Protein AF-A0A3D2KFL7-F1 (afdb_monomer_lite)

Structure (mmCIF, N/CA/C/O backbone):
data_AF-A0A3D2KFL7-F1
#
_entry.id   AF-A0A3D2KFL7-F1
#
loop_
_atom_site.group_PDB
_atom_site.id
_atom_site.type_symbol
_atom_site.label_atom_id
_atom_site.label_alt_id
_atom_site.label_comp_id
_atom_site.label_asym_id
_atom_site.label_entity_id
_atom_site.label_seq_id
_atom_site.pdbx_PDB_ins_code
_atom_site.Cartn_x
_atom_site.Cartn_y
_atom_site.Cartn_z
_atom_site.occupancy
_atom_site.B_iso_or_equiv
_atom_site.auth_seq_id
_atom_site.auth_comp_id
_atom_site.auth_asym_id
_atom_site.auth_atom_id
_atom_site.pdbx_PDB_model_num
ATOM 1 N N . MET A 1 1 ? 26.670 6.127 -6.895 1.00 43.22 1 MET A N 1
ATOM 2 C CA . MET A 1 1 ? 25.218 5.926 -7.089 1.00 43.22 1 MET A CA 1
ATOM 3 C C . MET A 1 1 ? 25.011 4.594 -7.786 1.00 43.22 1 MET A C 1
ATOM 5 O O . MET A 1 1 ? 25.746 4.320 -8.732 1.00 43.22 1 MET A O 1
ATOM 9 N N . LYS A 1 2 ? 24.093 3.746 -7.305 1.00 54.88 2 LYS A N 1
ATOM 10 C CA . LYS A 1 2 ? 23.667 2.561 -8.068 1.00 54.88 2 LYS A CA 1
ATOM 11 C C . LYS A 1 2 ? 22.994 3.066 -9.352 1.00 54.88 2 LYS A C 1
ATOM 13 O O . LYS A 1 2 ? 22.236 4.024 -9.288 1.00 54.88 2 LYS A O 1
ATOM 18 N N . LYS A 1 3 ? 23.320 2.490 -10.511 1.00 73.00 3 LYS A N 1
ATOM 19 C CA . LYS A 1 3 ? 22.627 2.828 -11.765 1.00 73.00 3 LYS A CA 1
ATOM 20 C C . LYS A 1 3 ? 21.220 2.225 -11.714 1.00 73.00 3 LYS A C 1
ATOM 22 O O . LYS A 1 3 ? 21.109 1.015 -11.528 1.00 73.00 3 LYS A O 1
ATOM 27 N N . THR A 1 4 ? 20.189 3.046 -11.879 1.00 86.00 4 THR A N 1
ATOM 28 C CA . THR A 1 4 ? 18.800 2.620 -12.135 1.00 86.00 4 THR A CA 1
ATOM 29 C C . THR A 1 4 ? 18.563 2.474 -13.637 1.00 86.00 4 THR A C 1
ATOM 31 O O . THR A 1 4 ? 19.303 3.056 -14.437 1.00 86.00 4 THR A O 1
ATOM 34 N N . CYS A 1 5 ? 17.511 1.765 -14.033 1.00 88.69 5 CYS A N 1
ATOM 35 C CA . CYS A 1 5 ? 17.063 1.640 -15.415 1.00 88.69 5 CYS A CA 1
ATOM 36 C C . CYS A 1 5 ? 16.846 3.017 -16.054 1.00 88.69 5 CYS A C 1
ATOM 38 O O . CYS A 1 5 ? 17.311 3.249 -17.168 1.00 88.69 5 CYS A O 1
ATOM 40 N N . LEU A 1 6 ? 16.219 3.955 -15.332 1.00 88.50 6 LEU A N 1
ATOM 41 C CA . LEU A 1 6 ? 16.010 5.325 -15.813 1.00 88.50 6 LEU A CA 1
ATOM 42 C C . LEU A 1 6 ? 17.345 6.032 -16.084 1.00 88.50 6 LEU A C 1
ATOM 44 O O . LEU A 1 6 ? 17.548 6.547 -17.177 1.00 88.50 6 LEU A O 1
ATOM 48 N N . THR A 1 7 ? 18.297 5.985 -15.144 1.00 88.38 7 THR A N 1
ATOM 49 C CA . THR A 1 7 ? 19.628 6.604 -15.345 1.00 88.38 7 THR A CA 1
ATOM 50 C C . THR A 1 7 ? 20.469 5.903 -16.415 1.00 88.38 7 THR A C 1
ATOM 52 O O . THR A 1 7 ? 21.336 6.512 -17.038 1.00 88.38 7 THR A O 1
ATOM 55 N N . PHE A 1 8 ? 20.247 4.605 -16.628 1.00 89.06 8 PHE A N 1
ATOM 56 C CA . PHE A 1 8 ? 20.902 3.839 -17.681 1.00 89.06 8 PHE A CA 1
ATOM 57 C C . PHE A 1 8 ? 20.347 4.208 -19.066 1.00 89.06 8 PHE A C 1
ATOM 59 O O . PHE A 1 8 ? 21.109 4.363 -20.027 1.00 89.06 8 PHE A O 1
ATOM 66 N N . ALA A 1 9 ? 19.029 4.388 -19.159 1.00 88.88 9 ALA A N 1
ATOM 67 C CA . ALA A 1 9 ? 18.324 4.756 -20.379 1.00 88.88 9 ALA A CA 1
ATOM 68 C C . ALA A 1 9 ? 18.497 6.241 -20.748 1.00 88.88 9 ALA A C 1
ATOM 70 O O . ALA A 1 9 ? 18.596 6.554 -21.929 1.00 88.88 9 ALA A O 1
ATOM 71 N N . SER A 1 10 ? 18.644 7.140 -19.773 1.00 84.88 10 SER A N 1
ATOM 72 C CA . SER A 1 10 ? 18.789 8.586 -20.005 1.00 84.88 10 SER A CA 1
ATOM 73 C C . SER A 1 10 ? 20.142 9.019 -20.589 1.00 84.88 10 SER A C 1
ATOM 75 O O . SER A 1 10 ? 20.351 10.199 -20.845 1.00 84.88 10 SER A O 1
ATOM 77 N N . ASN A 1 11 ? 21.106 8.109 -20.766 1.00 76.19 11 ASN A N 1
ATOM 78 C CA . ASN A 1 11 ? 22.352 8.442 -21.459 1.00 76.19 11 ASN A CA 1
ATOM 79 C C . ASN A 1 11 ? 22.040 8.763 -22.936 1.00 76.19 11 ASN A C 1
ATOM 81 O O . ASN A 1 11 ? 21.371 7.987 -23.606 1.00 76.19 11 ASN A O 1
ATOM 85 N N . GLU A 1 12 ? 22.498 9.895 -23.462 1.00 66.69 12 GLU A N 1
ATOM 86 C CA . GLU A 1 12 ? 22.099 10.366 -24.802 1.00 66.69 12 GLU A CA 1
ATOM 87 C C . GLU A 1 12 ? 22.825 9.654 -25.957 1.00 66.69 12 GLU A C 1
ATOM 89 O O . GLU A 1 12 ? 22.516 9.872 -27.127 1.00 66.69 12 GLU A O 1
ATOM 94 N N . LYS A 1 13 ? 23.811 8.800 -25.662 1.00 78.12 13 LYS A N 1
ATOM 95 C CA . LYS A 1 13 ? 24.592 8.107 -26.695 1.00 78.12 13 LYS A CA 1
ATOM 96 C C . LYS A 1 13 ? 24.022 6.725 -27.011 1.00 78.12 13 LYS A C 1
ATOM 98 O O . LYS A 1 13 ? 23.739 5.943 -26.105 1.00 78.12 13 LYS A O 1
ATOM 103 N N . GLY A 1 14 ? 23.938 6.415 -28.303 1.00 85.56 14 GLY A N 1
ATOM 104 C CA . GLY A 1 14 ? 23.615 5.081 -28.810 1.00 85.56 14 GLY A CA 1
ATOM 105 C C . GLY A 1 14 ? 22.136 4.718 -28.784 1.00 85.56 14 GLY A C 1
ATOM 106 O O . GLY A 1 14 ? 21.317 5.363 -28.128 1.00 85.56 14 GLY A O 1
ATOM 107 N N . LYS A 1 15 ? 21.806 3.656 -29.516 1.00 93.19 15 LYS A N 1
ATOM 108 C CA . LYS A 1 15 ? 20.450 3.118 -29.654 1.00 93.19 15 LYS A CA 1
ATOM 109 C C . LYS A 1 15 ? 20.027 2.377 -28.388 1.00 93.19 15 LYS A C 1
ATOM 111 O O . LYS A 1 15 ? 20.849 1.753 -27.715 1.00 93.19 15 LYS A O 1
ATOM 116 N N . ILE A 1 16 ? 18.732 2.421 -28.085 1.00 94.94 16 ILE A N 1
ATOM 117 C CA . ILE A 1 16 ? 18.138 1.747 -26.925 1.00 94.94 16 ILE A CA 1
ATOM 118 C C . ILE A 1 16 ? 17.241 0.620 -27.413 1.00 94.94 16 ILE A C 1
ATOM 120 O O . ILE A 1 16 ? 16.299 0.853 -28.168 1.00 94.94 16 ILE A O 1
ATOM 124 N N . TYR A 1 17 ? 17.501 -0.589 -26.935 1.00 95.44 17 TYR A N 1
ATOM 125 C CA . TYR A 1 17 ? 16.703 -1.766 -27.235 1.00 95.44 17 TYR A CA 1
ATOM 126 C C . TYR A 1 17 ? 16.117 -2.376 -25.964 1.00 95.44 17 TYR A C 1
ATOM 128 O O . TYR A 1 17 ? 16.741 -2.346 -24.902 1.00 95.44 17 TYR A O 1
ATOM 136 N N . ILE A 1 18 ? 14.936 -2.978 -26.083 1.00 95.69 18 ILE A N 1
ATOM 137 C CA . ILE A 1 18 ? 14.307 -3.753 -25.008 1.00 95.69 18 ILE A CA 1
ATOM 138 C C . ILE A 1 18 ? 14.325 -5.228 -25.388 1.00 95.69 18 ILE A C 1
ATOM 140 O O . ILE A 1 18 ? 13.857 -5.599 -26.461 1.00 95.69 18 ILE A O 1
ATOM 144 N N . TYR A 1 19 ? 14.836 -6.084 -24.508 1.00 93.38 19 TYR A N 1
ATOM 145 C CA . TYR A 1 19 ? 14.820 -7.526 -24.724 1.00 93.38 19 TYR A CA 1
ATOM 146 C C . TYR A 1 19 ? 13.501 -8.144 -24.236 1.00 93.38 19 TYR A C 1
ATOM 148 O O . TYR A 1 19 ? 13.184 -8.095 -23.045 1.00 93.38 19 TYR A O 1
ATOM 156 N N . GLY A 1 20 ? 12.774 -8.774 -25.158 1.00 91.12 20 GLY A N 1
ATOM 157 C CA . GLY A 1 20 ? 11.493 -9.444 -24.958 1.00 91.12 20 GLY A CA 1
ATOM 158 C C . GLY A 1 20 ? 10.291 -8.592 -25.374 1.00 91.12 20 GLY A C 1
ATOM 159 O O . GLY A 1 20 ? 10.223 -7.404 -25.079 1.00 91.12 20 GLY A O 1
ATOM 160 N N . THR A 1 21 ? 9.306 -9.216 -26.024 1.00 91.38 21 THR A N 1
ATOM 161 C CA . THR A 1 21 ? 8.045 -8.588 -26.484 1.00 91.38 21 THR A CA 1
ATOM 162 C C . THR A 1 21 ? 6.845 -8.876 -25.569 1.00 91.38 21 THR A C 1
ATOM 164 O O . THR A 1 21 ? 5.745 -8.355 -25.783 1.00 91.38 21 THR A O 1
ATOM 167 N N . GLY A 1 22 ? 7.048 -9.707 -24.541 1.00 88.94 22 GLY A N 1
ATOM 168 C CA . GLY A 1 22 ? 6.026 -10.093 -23.567 1.00 88.94 22 GLY A CA 1
ATOM 169 C C . GLY A 1 22 ? 5.695 -9.002 -22.540 1.00 88.94 22 GLY A C 1
ATOM 170 O O . GLY A 1 22 ? 6.080 -7.839 -22.685 1.00 88.94 22 GLY A O 1
ATOM 171 N N . LYS A 1 23 ? 5.004 -9.408 -21.464 1.00 88.94 23 LYS A N 1
ATOM 172 C CA . LYS A 1 23 ? 4.499 -8.532 -20.386 1.00 88.94 23 LYS A CA 1
ATOM 173 C C . LYS A 1 23 ? 5.541 -7.509 -19.914 1.00 88.94 23 LYS A C 1
ATOM 175 O O . LYS A 1 23 ? 5.285 -6.310 -19.950 1.00 88.94 23 LYS A O 1
ATOM 180 N N . PHE A 1 24 ? 6.733 -7.966 -19.534 1.00 90.19 24 PHE A N 1
ATOM 181 C CA . PHE A 1 24 ? 7.771 -7.080 -19.006 1.00 90.19 24 PHE A CA 1
ATOM 182 C C . PHE A 1 24 ? 8.409 -6.162 -20.050 1.00 90.19 24 PHE A C 1
ATOM 184 O O . PHE A 1 24 ? 8.750 -5.032 -19.721 1.00 90.19 24 PHE A O 1
ATOM 191 N N . GLY A 1 25 ? 8.554 -6.599 -21.304 1.00 92.38 25 GLY A N 1
ATOM 192 C CA . GLY A 1 25 ? 9.104 -5.744 -22.359 1.00 92.38 25 GLY A CA 1
ATOM 193 C C . GLY A 1 25 ? 8.203 -4.542 -22.633 1.00 92.38 25 GLY A C 1
ATOM 194 O O . GLY A 1 25 ? 8.658 -3.397 -22.657 1.00 92.38 25 GLY A O 1
ATOM 195 N N . ARG A 1 26 ? 6.894 -4.792 -22.748 1.00 93.12 26 ARG A N 1
ATOM 196 C CA . ARG A 1 26 ? 5.881 -3.735 -22.887 1.00 93.12 26 ARG A CA 1
ATOM 197 C C . ARG A 1 26 ? 5.830 -2.832 -21.658 1.00 93.12 26 ARG A C 1
ATOM 199 O O . ARG A 1 26 ? 5.717 -1.617 -21.805 1.00 93.12 26 ARG A O 1
ATOM 206 N N . ALA A 1 27 ? 5.981 -3.409 -20.469 1.00 93.38 27 ALA A N 1
ATOM 207 C CA . ALA A 1 27 ? 6.016 -2.656 -19.226 1.00 93.38 27 ALA A CA 1
ATOM 208 C C . ALA A 1 27 ? 7.240 -1.735 -19.115 1.00 93.38 27 ALA A C 1
ATOM 210 O O . ALA A 1 27 ? 7.090 -0.564 -18.779 1.00 93.38 27 ALA A O 1
ATOM 211 N N . ILE A 1 28 ? 8.435 -2.211 -19.486 1.00 94.75 28 ILE A N 1
ATOM 212 C CA . ILE A 1 28 ? 9.643 -1.375 -19.568 1.00 94.75 28 ILE A CA 1
ATOM 213 C C . ILE A 1 28 ? 9.413 -0.214 -20.527 1.00 94.75 28 ILE A C 1
ATOM 215 O O . ILE A 1 28 ? 9.721 0.924 -20.193 1.00 94.75 28 ILE A O 1
ATOM 219 N N . LYS A 1 29 ? 8.845 -0.483 -21.707 1.00 95.00 29 LYS A N 1
ATOM 220 C CA . LYS A 1 29 ? 8.540 0.561 -22.687 1.00 95.00 29 LYS A CA 1
ATOM 221 C C . LYS A 1 29 ? 7.631 1.640 -22.086 1.00 95.00 29 LYS A C 1
ATOM 223 O O . LYS A 1 29 ? 7.939 2.823 -22.194 1.00 95.00 29 LYS A O 1
ATOM 228 N N . ALA A 1 30 ? 6.536 1.232 -21.441 1.00 92.81 30 ALA A N 1
ATOM 229 C CA . ALA A 1 30 ? 5.605 2.145 -20.780 1.00 92.81 30 ALA A CA 1
ATOM 230 C C . ALA A 1 30 ? 6.299 2.989 -19.700 1.00 92.81 30 ALA A C 1
ATOM 232 O O . ALA A 1 30 ? 6.139 4.209 -19.704 1.00 92.81 30 ALA A O 1
ATOM 233 N N . TYR A 1 31 ? 7.102 2.342 -18.851 1.00 91.94 31 TYR A N 1
ATOM 234 C CA . TYR A 1 31 ? 7.867 2.951 -17.761 1.00 91.94 31 TYR A CA 1
ATOM 235 C C . TYR A 1 31 ? 8.895 3.977 -18.250 1.00 91.94 31 TYR A C 1
ATOM 237 O O . TYR A 1 31 ? 8.967 5.083 -17.723 1.00 91.94 31 TYR A O 1
ATOM 245 N N . LEU A 1 32 ? 9.666 3.643 -19.288 1.00 92.62 32 LEU A N 1
ATOM 246 C CA . LEU A 1 32 ? 10.663 4.548 -19.859 1.00 92.62 32 LEU A CA 1
ATOM 247 C C . LEU A 1 32 ? 10.015 5.784 -20.486 1.00 92.62 32 LEU A C 1
ATOM 249 O O . LEU A 1 32 ? 10.449 6.892 -20.201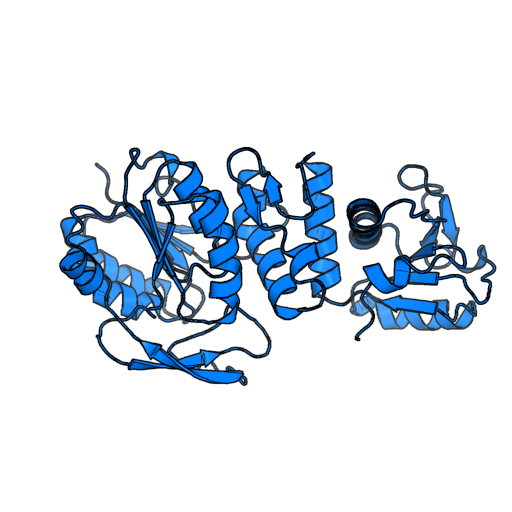 1.00 92.62 32 LEU A O 1
ATOM 253 N N . TYR A 1 33 ? 8.964 5.605 -21.291 1.00 92.62 33 TYR A N 1
ATOM 254 C CA . TYR A 1 33 ? 8.241 6.732 -21.889 1.00 92.62 33 TYR A CA 1
ATOM 255 C C . TYR A 1 33 ? 7.458 7.571 -20.879 1.00 92.62 33 TYR A C 1
ATOM 257 O O . TYR A 1 33 ? 7.021 8.658 -21.224 1.00 92.62 33 TYR A O 1
ATOM 265 N N . GLU A 1 34 ? 7.186 7.048 -19.683 1.00 90.88 34 GLU A N 1
ATOM 266 C CA . GLU A 1 34 ? 6.521 7.823 -18.632 1.00 90.88 34 GLU A CA 1
ATOM 267 C C . GLU A 1 34 ? 7.475 8.799 -17.951 1.00 90.88 34 GLU A C 1
ATOM 269 O O . GLU A 1 34 ? 7.093 9.915 -17.633 1.00 90.88 34 GLU A O 1
ATOM 274 N N . TYR A 1 35 ? 8.722 8.383 -17.735 1.00 88.94 35 TYR A N 1
ATOM 275 C CA . TYR A 1 35 ? 9.636 9.104 -16.850 1.00 88.94 35 TYR A CA 1
ATOM 276 C C . TYR A 1 35 ? 10.862 9.698 -17.534 1.00 88.94 35 TYR A C 1
ATOM 278 O O . TYR A 1 35 ? 11.690 10.311 -16.860 1.00 88.94 35 TYR A O 1
ATOM 286 N N . LEU A 1 36 ? 11.020 9.501 -18.842 1.00 89.19 36 LEU A N 1
ATOM 287 C CA . LEU A 1 36 ? 12.102 10.095 -19.618 1.00 89.19 36 LEU A CA 1
ATOM 288 C C . LEU A 1 36 ? 11.526 10.883 -20.788 1.00 89.19 36 LEU A C 1
ATOM 290 O O . LEU A 1 36 ? 10.887 10.321 -21.678 1.00 89.19 36 LEU A O 1
ATOM 294 N N . GLU A 1 37 ? 11.810 12.181 -20.790 1.00 84.38 37 GLU A N 1
ATOM 295 C CA . GLU A 1 37 ? 11.560 13.051 -21.934 1.00 84.38 37 GLU A CA 1
ATOM 296 C C . GLU A 1 37 ? 12.489 12.667 -23.098 1.00 84.38 37 GLU A C 1
ATOM 298 O O . GLU A 1 37 ? 13.625 12.234 -22.891 1.00 84.38 37 GLU A O 1
ATOM 303 N N . ASP A 1 38 ? 11.984 12.790 -24.328 1.00 84.00 38 ASP A N 1
ATOM 304 C CA . ASP A 1 38 ? 12.731 12.615 -25.584 1.00 84.00 38 ASP A CA 1
ATOM 305 C C . ASP A 1 38 ? 13.467 11.271 -25.777 1.00 84.00 38 ASP A C 1
ATOM 307 O O . ASP A 1 38 ? 14.334 11.133 -26.646 1.00 84.00 38 ASP A O 1
ATOM 311 N N . ILE A 1 39 ? 13.104 10.230 -25.021 1.00 90.56 39 ILE A N 1
ATOM 312 C CA . ILE A 1 39 ? 13.660 8.892 -25.231 1.00 90.56 39 ILE A CA 1
ATOM 313 C C . ILE A 1 39 ? 13.118 8.258 -26.520 1.00 90.56 39 ILE A C 1
ATOM 315 O O . ILE A 1 39 ? 11.918 8.268 -26.785 1.00 90.56 39 ILE A O 1
ATOM 319 N N . LEU A 1 40 ? 13.993 7.622 -27.307 1.00 92.38 40 LEU A N 1
ATOM 320 C CA . LEU A 1 40 ? 13.604 6.820 -28.469 1.00 92.38 40 LEU A CA 1
ATOM 321 C C . LEU A 1 40 ? 14.044 5.364 -28.301 1.00 92.38 40 LEU A C 1
ATOM 323 O O . LEU A 1 40 ? 15.224 5.026 -28.429 1.00 92.38 40 LEU A O 1
ATOM 327 N N . ILE A 1 41 ? 13.074 4.478 -28.072 1.00 95.75 41 ILE A N 1
ATOM 328 C CA . ILE A 1 41 ? 13.305 3.033 -28.096 1.00 95.75 41 ILE A CA 1
ATOM 329 C C . ILE A 1 41 ? 13.430 2.603 -29.559 1.00 95.75 41 ILE A C 1
ATOM 331 O O . ILE A 1 41 ? 12.491 2.700 -30.344 1.00 95.75 41 ILE A O 1
ATOM 335 N N . THR A 1 42 ? 14.620 2.139 -29.926 1.00 96.31 42 THR A N 1
ATOM 336 C CA . THR A 1 42 ? 14.983 1.768 -31.298 1.00 96.31 42 THR A CA 1
ATOM 337 C C . THR A 1 42 ? 14.329 0.466 -31.744 1.00 96.31 42 THR A C 1
ATOM 339 O O . THR A 1 42 ? 14.017 0.308 -32.922 1.00 96.31 42 THR A O 1
ATOM 342 N N . GLY A 1 43 ? 14.139 -0.480 -30.826 1.00 97.00 43 GLY A N 1
ATOM 343 C CA . GLY A 1 43 ? 13.548 -1.767 -31.158 1.00 97.00 43 GLY A CA 1
ATOM 344 C C . GLY A 1 43 ? 13.352 -2.678 -29.959 1.00 97.00 43 GLY A C 1
ATOM 345 O O . GLY A 1 43 ? 14.034 -2.556 -28.938 1.00 97.00 43 GLY A O 1
ATOM 346 N N . PHE A 1 44 ? 12.452 -3.636 -30.123 1.00 96.94 44 PHE A N 1
ATOM 347 C CA . PHE A 1 44 ? 12.429 -4.835 -29.304 1.00 96.94 44 PHE A CA 1
ATOM 348 C C . PHE A 1 44 ? 13.362 -5.885 -29.896 1.00 96.94 44 PHE A C 1
ATOM 350 O O . PHE A 1 44 ? 13.530 -5.972 -31.111 1.00 96.94 44 PHE A O 1
ATOM 357 N N . ILE A 1 45 ? 13.955 -6.697 -29.032 1.00 94.38 45 ILE A N 1
ATOM 358 C CA . ILE A 1 45 ? 14.837 -7.794 -29.412 1.00 94.38 45 ILE A CA 1
ATOM 359 C C . ILE A 1 45 ? 14.318 -9.081 -28.796 1.00 94.38 45 ILE A C 1
ATOM 361 O O . ILE A 1 45 ? 13.975 -9.111 -27.617 1.00 94.38 45 ILE A O 1
ATOM 365 N N . VAL A 1 46 ? 14.297 -10.154 -29.574 1.00 91.69 46 VAL A N 1
ATOM 366 C CA . VAL A 1 46 ? 13.995 -11.510 -29.104 1.00 91.69 46 VAL A CA 1
ATOM 367 C C . VAL A 1 46 ? 15.130 -12.460 -29.475 1.00 91.69 46 VAL A C 1
ATOM 369 O O . VAL A 1 46 ? 15.981 -12.133 -30.304 1.00 91.69 46 VAL A O 1
ATOM 372 N N . SER A 1 47 ? 15.183 -13.634 -28.843 1.00 89.12 47 SER A N 1
ATOM 373 C CA . SER A 1 47 ? 16.138 -14.673 -29.246 1.00 89.12 47 SER A CA 1
ATOM 374 C C . SER A 1 47 ? 15.874 -15.107 -30.691 1.00 89.12 47 SER A C 1
ATOM 376 O O . SER A 1 47 ? 14.729 -15.087 -31.148 1.00 89.12 47 SER A O 1
ATOM 378 N N . ASP A 1 48 ? 16.927 -15.509 -31.402 1.00 88.00 48 ASP A N 1
ATOM 379 C CA . ASP A 1 48 ? 16.814 -15.929 -32.799 1.00 88.00 48 ASP A CA 1
ATOM 380 C C . ASP A 1 48 ? 15.794 -17.067 -32.961 1.00 88.00 48 ASP A C 1
ATOM 382 O O . ASP A 1 48 ? 15.829 -18.061 -32.234 1.00 88.00 48 ASP A O 1
ATOM 386 N N . GLY A 1 49 ? 14.871 -16.909 -33.914 1.00 87.19 49 GLY A N 1
ATOM 387 C CA . GLY A 1 49 ? 13.805 -17.880 -34.179 1.00 87.19 49 GLY A CA 1
ATOM 388 C C . GLY A 1 49 ? 12.565 -17.734 -33.290 1.00 87.19 49 GLY A C 1
ATOM 389 O O . GLY A 1 49 ? 11.599 -18.462 -33.499 1.00 87.19 49 GLY A O 1
ATOM 390 N N . LEU A 1 50 ? 12.561 -16.787 -32.342 1.00 88.44 50 LEU A N 1
ATOM 391 C CA . LEU A 1 50 ? 11.397 -16.463 -31.505 1.00 88.44 50 LEU A CA 1
ATOM 392 C C . LEU A 1 50 ? 10.639 -15.210 -31.968 1.00 88.44 50 LEU A C 1
ATOM 394 O O . LEU A 1 50 ? 9.673 -14.811 -31.321 1.00 88.44 50 LEU A O 1
ATOM 398 N N . LYS A 1 51 ? 11.064 -14.570 -33.063 1.00 92.94 51 LYS A N 1
ATOM 399 C CA . LYS A 1 51 ? 10.345 -13.437 -33.653 1.00 92.94 51 LYS A CA 1
ATOM 400 C C . LYS A 1 51 ? 9.062 -13.919 -34.331 1.00 92.94 51 LYS A C 1
ATOM 402 O O . LYS A 1 51 ? 9.110 -14.563 -35.375 1.00 92.94 51 LYS A O 1
ATOM 407 N N . ASP A 1 52 ? 7.929 -13.568 -33.736 1.00 93.19 52 ASP A N 1
ATOM 408 C CA . ASP A 1 52 ? 6.576 -13.899 -34.193 1.00 93.19 52 ASP A CA 1
ATOM 409 C C . ASP A 1 52 ? 5.826 -12.699 -34.796 1.00 93.19 52 ASP A C 1
ATOM 411 O O . ASP A 1 52 ? 4.891 -12.877 -35.576 1.00 93.19 52 ASP A O 1
ATOM 415 N N . VAL A 1 53 ? 6.253 -11.478 -34.471 1.00 93.81 53 VAL A N 1
ATOM 416 C CA . VAL A 1 53 ? 5.695 -10.223 -34.988 1.00 93.81 53 VAL A CA 1
ATOM 417 C C . VAL A 1 53 ? 6.800 -9.270 -35.439 1.00 93.81 53 VAL A C 1
ATOM 419 O O . VAL A 1 53 ? 7.904 -9.280 -34.899 1.00 93.81 53 VAL A O 1
ATOM 422 N N . ASP A 1 54 ? 6.503 -8.411 -36.417 1.00 96.31 54 ASP A N 1
ATOM 423 C CA . ASP A 1 54 ? 7.471 -7.433 -36.938 1.00 96.31 54 ASP A CA 1
ATOM 424 C C . ASP A 1 54 ? 7.527 -6.130 -36.141 1.00 96.31 54 ASP A C 1
ATOM 426 O O . ASP A 1 54 ? 8.561 -5.463 -36.125 1.00 96.31 54 ASP A O 1
ATOM 430 N N . THR A 1 55 ? 6.429 -5.749 -35.484 1.00 96.75 55 THR A N 1
ATOM 431 C CA . THR A 1 55 ? 6.357 -4.519 -34.686 1.00 96.75 55 THR A CA 1
ATOM 432 C C . THR A 1 55 ? 5.499 -4.704 -33.437 1.00 96.75 55 THR A C 1
ATOM 434 O O . THR A 1 55 ? 4.575 -5.516 -33.409 1.00 96.75 55 THR A O 1
ATOM 437 N N . ILE A 1 56 ? 5.790 -3.913 -32.405 1.00 93.19 56 ILE A N 1
ATOM 438 C CA . ILE A 1 56 ? 4.989 -3.758 -31.190 1.00 93.19 56 ILE A CA 1
ATOM 439 C C . ILE A 1 56 ? 4.697 -2.271 -31.035 1.00 93.19 56 ILE A C 1
ATOM 441 O O . ILE A 1 56 ? 5.604 -1.491 -30.752 1.00 93.19 56 ILE A O 1
ATOM 445 N N . GLU A 1 57 ? 3.437 -1.876 -31.230 1.00 90.94 57 GLU A N 1
ATOM 446 C CA . GLU A 1 57 ? 2.999 -0.475 -31.098 1.00 90.94 57 GLU A CA 1
ATOM 447 C C . GLU A 1 57 ? 3.876 0.493 -31.920 1.00 90.94 57 GLU A C 1
ATOM 449 O O . GLU A 1 57 ? 4.306 1.538 -31.442 1.00 90.94 57 GLU A O 1
ATOM 454 N N . GLY A 1 58 ? 4.191 0.098 -33.159 1.00 93.38 58 GLY A N 1
ATOM 455 C CA . GLY A 1 58 ? 5.009 0.878 -34.094 1.00 93.38 58 GLY A CA 1
ATOM 456 C C . GLY A 1 58 ? 6.526 0.750 -33.911 1.00 93.38 58 GLY A C 1
ATOM 457 O O . GLY A 1 58 ? 7.271 1.200 -34.778 1.00 93.38 58 GLY A O 1
ATOM 458 N N . ILE A 1 59 ? 7.001 0.104 -32.842 1.00 97.00 59 ILE A N 1
ATOM 459 C CA . ILE A 1 59 ? 8.431 -0.143 -32.606 1.00 97.00 59 ILE A CA 1
ATOM 460 C C . ILE A 1 59 ? 8.828 -1.475 -33.259 1.00 97.00 59 ILE A C 1
ATOM 462 O O . ILE A 1 59 ? 8.159 -2.482 -33.011 1.00 97.00 59 ILE A O 1
ATOM 466 N N . PRO A 1 60 ? 9.898 -1.527 -34.070 1.00 98.00 60 PRO A N 1
ATOM 467 C CA . PRO A 1 60 ? 10.310 -2.749 -34.755 1.00 98.00 60 PRO A CA 1
ATOM 468 C C . PRO A 1 60 ? 10.798 -3.827 -33.782 1.00 98.00 60 PRO A C 1
ATOM 470 O O . PRO A 1 60 ? 11.395 -3.528 -32.746 1.00 98.00 60 PRO A O 1
ATOM 473 N N . VAL A 1 61 ? 10.561 -5.086 -34.141 1.00 97.75 61 VAL A N 1
ATOM 474 C CA . VAL A 1 61 ? 11.067 -6.269 -33.439 1.00 97.75 61 VAL A CA 1
ATOM 475 C C . VAL A 1 61 ? 12.147 -6.928 -34.287 1.00 97.75 61 VAL A C 1
ATOM 477 O O . VAL A 1 61 ? 11.943 -7.189 -35.476 1.00 97.75 61 VAL A O 1
ATOM 480 N N . TYR A 1 62 ? 13.275 -7.232 -33.657 1.00 95.88 62 TYR A N 1
ATOM 481 C CA . TYR A 1 62 ? 14.420 -7.877 -34.284 1.00 95.88 62 TYR A CA 1
ATOM 482 C C . TYR A 1 62 ? 14.725 -9.219 -33.621 1.00 95.88 62 TYR A C 1
ATOM 484 O O . TYR A 1 62 ? 14.647 -9.355 -32.396 1.00 95.88 62 TYR A O 1
ATOM 492 N N . ASN A 1 63 ? 15.142 -10.197 -34.420 1.00 93.19 63 ASN A N 1
ATOM 493 C CA . ASN A 1 63 ? 15.959 -11.285 -33.896 1.00 93.19 63 ASN A CA 1
ATOM 494 C C . ASN A 1 63 ? 17.296 -10.701 -33.404 1.00 93.19 63 ASN A C 1
ATOM 496 O O . ASN A 1 63 ? 17.811 -9.738 -33.976 1.00 93.19 63 ASN A O 1
ATOM 500 N N . LEU A 1 64 ? 17.880 -11.269 -32.349 1.00 91.38 64 LEU A N 1
ATOM 501 C CA . LEU A 1 64 ? 19.131 -10.764 -31.773 1.00 91.38 64 LEU A CA 1
ATOM 502 C C . LEU A 1 64 ? 20.269 -10.682 -32.807 1.00 91.38 64 LEU A C 1
ATOM 504 O O . LEU A 1 64 ? 21.046 -9.730 -32.778 1.00 91.38 64 LEU A O 1
ATOM 508 N N . SER A 1 65 ? 20.339 -11.637 -33.734 1.00 90.19 65 SER A N 1
ATOM 509 C CA . SER A 1 65 ? 21.325 -11.677 -34.824 1.00 90.19 65 SER A CA 1
ATOM 510 C C . SER A 1 65 ? 21.116 -10.630 -35.925 1.00 90.19 65 SER A C 1
ATOM 512 O O . SER A 1 65 ? 22.051 -10.343 -36.673 1.00 90.19 65 SER A O 1
ATOM 514 N N . GLU A 1 66 ? 19.927 -10.028 -36.029 1.00 92.62 66 GLU A N 1
ATOM 515 C CA . GLU A 1 66 ? 19.627 -8.982 -37.020 1.00 92.62 66 GLU A CA 1
ATOM 516 C C . GLU A 1 66 ? 20.214 -7.620 -36.619 1.00 92.62 66 GLU A C 1
ATOM 518 O O . GLU A 1 66 ? 20.346 -6.724 -37.456 1.00 92.62 66 GLU A O 1
ATOM 523 N N . VAL A 1 67 ? 20.584 -7.450 -35.346 1.00 92.62 67 VAL A N 1
ATOM 524 C CA . VAL A 1 67 ? 21.081 -6.184 -34.806 1.00 92.62 67 VAL A CA 1
ATOM 525 C C . VAL A 1 67 ? 22.604 -6.204 -34.709 1.00 92.62 67 VAL A C 1
ATOM 527 O O . VAL A 1 67 ? 23.200 -7.017 -34.007 1.00 92.62 67 VAL A O 1
ATOM 530 N N . THR A 1 68 ? 23.254 -5.249 -35.375 1.00 91.12 68 THR A N 1
ATOM 531 C CA . THR A 1 68 ? 24.677 -4.958 -35.154 1.00 91.12 68 THR A CA 1
ATOM 532 C C . THR A 1 68 ? 24.808 -3.851 -34.113 1.00 91.12 68 THR A C 1
ATOM 534 O O . THR A 1 68 ? 24.413 -2.717 -34.378 1.00 91.12 68 THR A O 1
ATOM 537 N N . PHE A 1 69 ? 25.360 -4.181 -32.944 1.00 90.19 69 PHE A N 1
ATOM 538 C CA . PHE A 1 69 ? 25.505 -3.244 -31.828 1.00 90.19 69 PHE A CA 1
ATOM 539 C C . PHE A 1 69 ? 26.773 -2.396 -31.937 1.00 90.19 69 PHE A C 1
ATOM 541 O O . PHE A 1 69 ? 27.868 -2.923 -32.156 1.00 90.19 69 PHE A O 1
ATOM 548 N N . LEU A 1 70 ? 26.620 -1.090 -31.724 1.00 89.50 70 LEU A N 1
ATOM 549 C CA . LEU A 1 70 ? 27.724 -0.164 -31.473 1.00 89.50 70 LEU A CA 1
ATOM 550 C C . LEU A 1 70 ? 28.119 -0.163 -29.988 1.00 89.50 70 LEU A C 1
ATOM 552 O O . LEU A 1 70 ? 27.409 -0.702 -29.138 1.00 89.50 70 LEU A O 1
ATOM 556 N N . GLU A 1 71 ? 29.271 0.427 -29.663 1.00 86.06 71 GLU A N 1
ATOM 557 C CA . GLU A 1 71 ? 29.801 0.428 -28.291 1.00 86.06 71 GLU A CA 1
ATOM 558 C C . GLU A 1 71 ? 28.898 1.191 -27.315 1.00 86.06 71 GLU A C 1
ATOM 560 O O . GLU A 1 71 ? 28.829 0.842 -26.140 1.00 86.06 71 GLU A O 1
ATOM 565 N N . GLU A 1 72 ? 28.192 2.203 -27.802 1.00 88.56 72 GLU A N 1
ATOM 566 C CA . GLU A 1 72 ? 27.241 3.029 -27.067 1.00 88.56 72 GLU A CA 1
ATOM 567 C C . GLU A 1 72 ? 25.814 2.460 -27.023 1.00 88.56 72 GLU A C 1
ATOM 569 O O . GLU A 1 72 ? 24.990 2.948 -26.245 1.00 88.56 72 GLU A O 1
ATOM 574 N N . ASP A 1 73 ? 25.506 1.433 -27.823 1.00 92.12 73 ASP A N 1
ATOM 575 C CA . ASP A 1 73 ? 24.172 0.834 -27.852 1.00 92.12 73 ASP A CA 1
ATOM 576 C C . ASP A 1 73 ? 23.877 0.101 -26.543 1.00 92.12 73 ASP A C 1
ATOM 578 O O . ASP A 1 73 ? 24.769 -0.442 -25.878 1.00 92.12 73 ASP A O 1
ATOM 582 N N . ARG A 1 74 ? 22.600 0.097 -26.165 1.00 92.38 74 ARG A N 1
ATOM 583 C CA . ARG A 1 74 ? 22.124 -0.357 -24.860 1.00 92.38 74 ARG A CA 1
ATOM 584 C C . ARG A 1 74 ? 20.970 -1.330 -25.000 1.00 92.38 74 ARG A C 1
ATOM 586 O O . ARG A 1 74 ? 20.051 -1.100 -25.782 1.00 92.38 74 ARG A O 1
ATOM 593 N N . ILE A 1 75 ? 20.991 -2.377 -24.184 1.00 93.44 75 ILE A N 1
ATOM 594 C CA . ILE A 1 75 ? 19.895 -3.340 -24.062 1.00 93.44 75 ILE A CA 1
ATOM 595 C C . ILE A 1 75 ? 19.361 -3.311 -22.635 1.00 93.44 75 ILE A C 1
ATOM 597 O O . ILE A 1 75 ? 20.121 -3.428 -21.673 1.00 93.44 75 ILE A O 1
ATOM 601 N N . ILE A 1 76 ? 18.043 -3.192 -22.506 1.00 94.12 76 ILE A N 1
ATOM 602 C CA . ILE A 1 76 ? 17.323 -3.257 -21.237 1.00 94.12 76 ILE A CA 1
ATOM 603 C C . ILE A 1 76 ? 16.530 -4.564 -21.196 1.00 94.12 76 ILE A C 1
ATOM 605 O O . ILE A 1 76 ? 15.769 -4.868 -22.113 1.00 94.12 76 ILE A O 1
ATOM 609 N N . VAL A 1 77 ? 16.714 -5.353 -20.140 1.00 91.50 77 VAL A N 1
ATOM 610 C CA . VAL A 1 77 ? 16.170 -6.708 -20.006 1.00 91.50 77 VAL A CA 1
ATOM 611 C C . VAL A 1 77 ? 15.205 -6.773 -18.826 1.00 91.50 77 VAL A C 1
ATOM 613 O O . VAL A 1 77 ? 15.586 -6.532 -17.681 1.00 91.50 77 VAL A O 1
ATOM 616 N N . GLY A 1 78 ? 13.960 -7.158 -19.110 1.00 83.25 78 GLY A N 1
ATOM 617 C CA . GLY A 1 78 ? 12.895 -7.352 -18.120 1.00 83.25 78 GLY A CA 1
ATOM 618 C C . GLY A 1 78 ? 12.477 -8.800 -17.912 1.00 83.25 78 GLY A C 1
ATOM 619 O O . GLY A 1 78 ? 11.370 -9.031 -17.460 1.00 83.25 78 GLY A O 1
ATOM 620 N N . ALA A 1 79 ? 13.282 -9.790 -18.285 1.00 78.75 79 ALA A N 1
ATOM 621 C CA . ALA A 1 79 ? 12.847 -11.188 -18.245 1.00 78.75 79 ALA A CA 1
ATOM 622 C C . ALA A 1 79 ? 12.765 -11.761 -16.819 1.00 78.75 79 ALA A C 1
ATOM 624 O O . ALA A 1 79 ? 13.432 -11.271 -15.901 1.00 78.75 79 ALA A O 1
ATOM 625 N N . ASP A 1 80 ? 11.976 -12.821 -16.631 1.00 72.62 80 ASP A N 1
ATOM 626 C CA . ASP A 1 80 ? 12.017 -13.614 -15.401 1.00 72.62 80 ASP A CA 1
ATOM 627 C C . ASP A 1 80 ? 13.397 -14.247 -15.209 1.00 72.62 80 ASP A C 1
ATOM 629 O O . ASP A 1 80 ? 14.073 -14.616 -16.173 1.00 72.62 80 ASP A O 1
ATOM 633 N N . SER A 1 81 ? 13.813 -14.384 -13.948 1.00 69.31 81 SER A N 1
ATOM 634 C CA . SER A 1 81 ? 15.141 -14.894 -13.585 1.00 69.31 81 SER A CA 1
ATOM 635 C C . SER A 1 81 ? 15.426 -16.285 -14.154 1.00 69.31 81 SER A C 1
ATOM 637 O O . SER A 1 81 ? 16.571 -16.583 -14.488 1.00 69.31 81 SER A O 1
ATOM 639 N N . TRP A 1 82 ? 14.385 -17.101 -14.335 1.00 65.44 82 TRP A N 1
ATOM 640 C CA . TRP A 1 82 ? 14.446 -18.426 -14.953 1.00 65.44 82 TRP A CA 1
ATOM 641 C C . TRP A 1 82 ? 15.030 -18.411 -16.370 1.00 65.44 82 TRP A C 1
ATOM 643 O O . TRP A 1 82 ? 15.737 -19.340 -16.743 1.00 65.44 82 TRP A O 1
ATOM 653 N N . PHE A 1 83 ? 14.801 -17.340 -17.135 1.00 73.44 83 PHE A N 1
ATOM 654 C CA . PHE A 1 83 ? 15.276 -17.226 -18.516 1.00 73.44 83 PHE A CA 1
ATOM 655 C C . PHE A 1 83 ? 16.669 -16.595 -18.627 1.00 73.44 83 PHE A C 1
ATOM 657 O O . PHE A 1 83 ? 17.223 -16.500 -19.720 1.00 73.44 83 PHE A O 1
ATOM 664 N N . PHE A 1 84 ? 17.280 -16.152 -17.522 1.00 78.44 84 PHE A N 1
ATOM 665 C CA . PHE A 1 84 ? 18.580 -15.474 -17.582 1.00 78.44 84 PHE A CA 1
ATOM 666 C C . PHE A 1 84 ? 19.714 -16.381 -18.057 1.00 78.44 84 PHE A C 1
ATOM 668 O O . PHE A 1 84 ? 20.628 -15.890 -18.721 1.00 78.44 84 PHE A O 1
ATOM 675 N N . HIS A 1 85 ? 19.638 -17.683 -17.773 1.00 75.25 85 HIS A N 1
ATOM 676 C CA . HIS A 1 85 ? 20.624 -18.654 -18.248 1.00 75.25 85 HIS A CA 1
ATOM 677 C C . HIS A 1 85 ? 20.656 -18.770 -19.776 1.00 75.25 85 HIS A C 1
ATOM 679 O O . HIS A 1 85 ? 21.725 -19.017 -20.325 1.00 75.25 85 HIS A O 1
ATOM 685 N N . ASP A 1 86 ? 19.538 -18.500 -20.450 1.00 75.88 86 ASP A N 1
ATOM 686 C CA . ASP A 1 86 ? 19.447 -18.542 -21.910 1.00 75.88 86 ASP A CA 1
ATOM 687 C C . ASP A 1 86 ? 19.666 -17.157 -22.532 1.00 75.88 86 ASP A C 1
ATOM 689 O O . ASP A 1 86 ? 20.301 -17.012 -23.576 1.00 75.88 86 ASP A O 1
ATOM 693 N N . ILE A 1 87 ? 19.170 -16.102 -21.884 1.00 79.94 87 ILE A N 1
ATOM 694 C CA . ILE A 1 87 ? 19.181 -14.742 -22.434 1.00 79.94 87 ILE A CA 1
ATOM 695 C C . ILE A 1 87 ? 20.569 -14.103 -22.339 1.00 79.94 87 ILE A C 1
ATOM 697 O O . ILE A 1 87 ? 21.073 -13.558 -23.323 1.00 79.94 87 ILE A O 1
ATOM 701 N N . ILE A 1 88 ? 21.195 -14.146 -21.159 1.00 80.31 88 ILE A N 1
ATOM 702 C CA . ILE A 1 88 ? 22.421 -13.382 -20.895 1.00 80.31 88 ILE A CA 1
ATOM 703 C C . ILE A 1 88 ? 23.600 -13.858 -21.757 1.00 80.31 88 ILE A C 1
ATOM 705 O O . ILE A 1 88 ? 24.252 -12.997 -22.353 1.00 80.31 88 ILE A O 1
ATOM 709 N N . PRO A 1 89 ? 23.872 -15.171 -21.913 1.00 81.06 89 PRO A N 1
ATOM 710 C CA . PRO A 1 89 ? 24.956 -15.625 -22.784 1.00 81.06 89 PRO A CA 1
ATOM 711 C C . PRO A 1 89 ? 24.776 -15.177 -24.236 1.00 81.06 89 PRO A C 1
ATOM 713 O O . PRO A 1 89 ? 25.728 -14.700 -24.847 1.00 81.06 89 PRO A O 1
ATOM 716 N N . ASN A 1 90 ? 23.550 -15.247 -24.760 1.00 78.50 90 ASN A N 1
ATOM 717 C CA . ASN A 1 90 ? 23.241 -14.828 -26.125 1.00 78.50 90 ASN A CA 1
ATOM 718 C C . ASN A 1 90 ? 23.499 -13.329 -26.337 1.00 78.50 90 ASN A C 1
ATOM 720 O O . ASN A 1 90 ? 24.128 -12.944 -27.324 1.00 78.50 90 ASN A O 1
ATOM 724 N N . ILE A 1 91 ? 23.091 -12.482 -25.386 1.00 80.62 91 ILE A N 1
ATOM 725 C CA . ILE A 1 91 ? 23.367 -11.038 -25.441 1.00 80.62 91 ILE A CA 1
ATOM 726 C C . ILE A 1 91 ? 24.875 -10.752 -25.345 1.00 80.62 91 ILE A C 1
ATOM 728 O O . ILE A 1 91 ? 25.396 -9.903 -26.063 1.00 80.62 91 ILE A O 1
ATOM 732 N N . ILE A 1 92 ? 25.608 -11.469 -24.491 1.00 75.75 92 ILE A N 1
ATOM 733 C CA . ILE A 1 92 ? 27.067 -11.311 -24.403 1.00 75.75 92 ILE A CA 1
ATOM 734 C C . ILE A 1 92 ? 27.725 -11.694 -25.740 1.00 75.75 92 ILE A C 1
ATOM 736 O O . ILE A 1 92 ? 28.619 -10.991 -26.220 1.00 75.75 92 ILE A O 1
ATOM 740 N N . CYS A 1 93 ? 27.260 -12.769 -26.381 1.00 75.81 93 CYS A N 1
ATOM 741 C CA . CYS A 1 93 ? 27.746 -13.211 -27.687 1.00 75.81 93 CYS A CA 1
ATOM 742 C C . CYS A 1 93 ? 27.471 -12.202 -28.814 1.00 75.81 93 CYS A C 1
ATOM 744 O O . CYS A 1 93 ? 28.288 -12.100 -29.731 1.00 75.81 93 CYS A O 1
ATOM 746 N N . SER A 1 94 ? 26.398 -11.406 -28.733 1.00 73.81 94 SER A N 1
ATOM 747 C CA . SER A 1 94 ? 26.097 -10.354 -29.718 1.00 73.81 94 SER A CA 1
ATOM 748 C C . SER A 1 94 ? 27.010 -9.121 -29.616 1.00 73.81 94 SER A C 1
ATOM 750 O O . SER A 1 94 ? 26.881 -8.187 -30.405 1.00 73.81 94 SER A O 1
ATOM 752 N N . LYS A 1 95 ? 27.981 -9.129 -28.686 1.00 77.12 95 LYS A N 1
ATOM 753 C CA . LYS A 1 95 ? 28.973 -8.067 -28.431 1.00 77.12 95 LYS A CA 1
ATOM 754 C C . LYS A 1 95 ? 28.392 -6.758 -27.887 1.00 77.12 95 LYS A C 1
ATOM 756 O O . LYS A 1 95 ? 29.143 -5.788 -27.765 1.00 77.12 95 LYS A O 1
ATOM 761 N N . CYS A 1 96 ? 27.117 -6.718 -27.497 1.00 80.75 96 CYS A N 1
ATOM 762 C CA . CYS A 1 96 ? 26.587 -5.579 -26.752 1.00 80.75 96 CYS A CA 1
ATOM 763 C C . CYS A 1 96 ? 27.217 -5.543 -25.351 1.00 80.75 96 CYS A C 1
ATOM 765 O O . CYS A 1 96 ? 27.116 -6.497 -24.580 1.00 80.75 96 CYS A O 1
ATOM 767 N N . ARG A 1 97 ? 27.894 -4.439 -25.019 1.00 81.69 97 ARG A N 1
ATOM 768 C CA . ARG A 1 97 ? 28.591 -4.276 -23.731 1.00 81.69 97 ARG A CA 1
ATOM 769 C C . ARG A 1 97 ? 27.746 -3.576 -22.671 1.00 81.69 97 ARG A C 1
ATOM 771 O O . ARG A 1 97 ? 28.031 -3.725 -21.485 1.00 81.69 97 ARG A O 1
ATOM 778 N N . ASN A 1 98 ? 26.711 -2.841 -23.079 1.00 89.56 98 ASN A N 1
ATOM 779 C CA . ASN A 1 98 ? 25.841 -2.116 -22.161 1.00 89.56 98 ASN A CA 1
ATOM 780 C C . ASN A 1 98 ? 24.507 -2.846 -22.028 1.00 89.56 98 ASN A C 1
ATOM 782 O O . ASN A 1 98 ? 23.560 -2.598 -22.774 1.00 89.56 98 ASN A O 1
ATOM 786 N N . VAL A 1 99 ? 24.430 -3.730 -21.040 1.00 89.88 99 VAL A N 1
ATOM 787 C CA . VAL A 1 99 ? 23.209 -4.466 -20.715 1.00 89.88 99 VAL A CA 1
ATOM 788 C C . VAL A 1 99 ? 22.763 -4.076 -19.318 1.00 89.88 99 VAL A C 1
ATOM 790 O O . VAL A 1 99 ? 23.559 -4.104 -18.379 1.00 89.88 99 VAL A O 1
ATOM 793 N N . TYR A 1 100 ? 21.490 -3.722 -19.181 1.00 90.81 100 TYR A N 1
ATOM 794 C CA . TYR A 1 100 ? 20.862 -3.465 -17.895 1.00 90.81 100 TYR A CA 1
ATOM 795 C C . TYR A 1 100 ? 19.728 -4.452 -17.668 1.00 90.81 100 TYR A C 1
ATOM 797 O O . TYR A 1 100 ? 18.806 -4.545 -18.473 1.00 90.81 100 TYR A O 1
ATOM 805 N N . VAL A 1 101 ? 19.794 -5.188 -16.565 1.00 89.44 101 VAL A N 1
ATOM 806 C CA . VAL A 1 101 ? 18.743 -6.119 -16.157 1.00 89.44 101 VAL A CA 1
ATOM 807 C C . VAL A 1 101 ? 17.960 -5.460 -15.037 1.00 89.44 101 VAL A C 1
ATOM 809 O O . VAL A 1 101 ? 18.548 -5.129 -14.007 1.00 89.44 101 VAL A O 1
ATOM 812 N N . LEU A 1 102 ? 16.653 -5.276 -15.234 1.00 88.12 102 LEU A N 1
ATOM 813 C CA . LEU A 1 102 ? 15.800 -4.710 -14.195 1.00 88.12 102 LEU A CA 1
ATOM 814 C C . LEU A 1 102 ? 15.840 -5.598 -12.954 1.00 88.12 102 LEU A C 1
ATOM 816 O O . LEU A 1 102 ? 15.720 -6.827 -13.034 1.00 88.12 102 LEU A O 1
ATOM 820 N N . ASN A 1 103 ? 15.947 -4.960 -11.798 1.00 85.25 103 ASN A N 1
ATOM 821 C CA . ASN A 1 103 ? 15.751 -5.643 -10.528 1.00 85.25 103 ASN A CA 1
ATOM 822 C C . ASN A 1 103 ? 14.247 -5.844 -10.231 1.00 85.25 103 ASN A C 1
ATOM 824 O O . ASN A 1 103 ? 13.382 -5.396 -10.983 1.00 85.25 103 ASN A O 1
ATOM 828 N N . ALA A 1 104 ? 13.923 -6.535 -9.134 1.00 82.56 104 ALA A N 1
ATOM 829 C CA . ALA A 1 104 ? 12.538 -6.855 -8.780 1.00 82.56 104 ALA A CA 1
ATOM 830 C C . ALA A 1 104 ? 11.639 -5.613 -8.615 1.00 82.56 104 ALA A C 1
ATOM 832 O O . ALA A 1 104 ? 10.522 -5.611 -9.130 1.00 82.56 10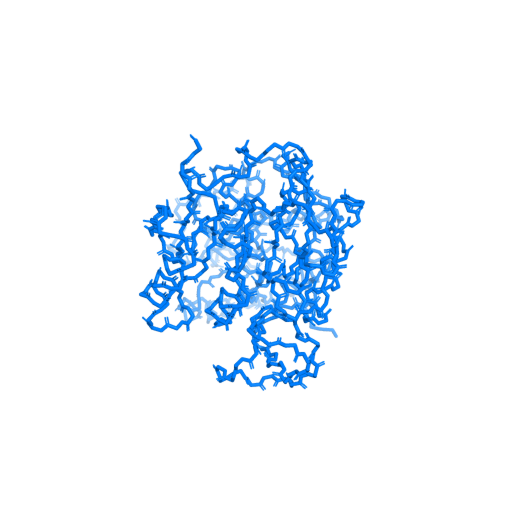4 ALA A O 1
ATOM 833 N N . ALA A 1 105 ? 12.124 -4.541 -7.978 1.00 83.31 105 ALA A N 1
ATOM 834 C CA . ALA A 1 105 ? 11.322 -3.329 -7.793 1.00 83.31 105 ALA A CA 1
ATOM 835 C C . ALA A 1 105 ? 11.091 -2.571 -9.095 1.00 83.31 105 ALA A C 1
ATOM 837 O O . ALA A 1 105 ? 10.009 -2.036 -9.306 1.00 83.31 105 ALA A O 1
ATOM 838 N N . GLU A 1 106 ? 12.096 -2.510 -9.971 1.00 86.88 106 GLU A N 1
ATOM 839 C CA . GLU A 1 106 ? 11.940 -1.854 -11.270 1.00 86.88 106 GLU A CA 1
ATOM 840 C C . GLU A 1 106 ? 10.952 -2.620 -12.141 1.00 86.88 106 GLU A C 1
ATOM 842 O O . GLU A 1 106 ? 10.144 -2.005 -12.830 1.00 86.88 106 GLU A O 1
ATOM 847 N N . LYS A 1 107 ? 10.963 -3.958 -12.078 1.00 87.94 107 LYS A N 1
ATOM 848 C CA . LYS A 1 107 ? 9.955 -4.778 -12.758 1.00 87.94 107 LYS A CA 1
ATOM 849 C C . LYS A 1 107 ? 8.559 -4.495 -12.215 1.00 87.94 107 LYS A C 1
ATOM 851 O O . LYS A 1 107 ? 7.658 -4.256 -13.011 1.00 87.94 107 LYS A O 1
ATOM 856 N N . ALA A 1 108 ? 8.383 -4.497 -10.893 1.00 87.12 108 ALA A N 1
ATOM 857 C CA . ALA A 1 108 ? 7.091 -4.227 -10.266 1.00 87.12 108 ALA A CA 1
ATOM 858 C C . ALA A 1 108 ? 6.583 -2.815 -10.612 1.00 87.12 108 ALA A C 1
ATOM 860 O O . ALA A 1 108 ? 5.471 -2.667 -11.114 1.00 87.12 108 ALA A O 1
ATOM 861 N N . SER A 1 109 ? 7.444 -1.802 -10.475 1.00 88.31 109 SER A N 1
ATOM 862 C CA . SER A 1 109 ? 7.167 -0.417 -10.883 1.00 88.31 109 SER A CA 1
ATOM 863 C C . SER A 1 109 ? 6.760 -0.323 -12.355 1.00 88.31 109 SER A C 1
ATOM 865 O O . SER A 1 109 ? 5.764 0.313 -12.685 1.00 88.31 109 SER A O 1
ATOM 867 N N . ALA A 1 110 ? 7.497 -0.985 -13.253 1.00 90.69 110 ALA A N 1
ATOM 868 C CA . ALA A 1 110 ? 7.196 -0.959 -14.678 1.00 90.69 110 ALA A CA 1
ATOM 869 C C . ALA A 1 110 ? 5.835 -1.592 -14.994 1.00 90.69 110 ALA A C 1
ATOM 871 O O . ALA A 1 110 ? 5.103 -1.073 -15.836 1.00 90.69 110 ALA A O 1
ATOM 872 N N . LEU A 1 111 ? 5.479 -2.692 -14.319 1.00 90.94 111 LEU A N 1
ATOM 873 C CA . LEU A 1 111 ? 4.167 -3.324 -14.467 1.00 90.94 111 LEU A CA 1
ATOM 874 C C . LEU A 1 111 ? 3.040 -2.390 -14.027 1.00 90.94 111 LEU A C 1
ATOM 876 O O . LEU A 1 111 ? 2.078 -2.222 -14.772 1.00 90.94 111 LEU A O 1
ATOM 880 N N . VAL A 1 112 ? 3.179 -1.759 -12.860 1.00 90.06 112 VAL A N 1
ATOM 881 C CA . VAL A 1 112 ? 2.175 -0.821 -12.349 1.00 90.06 112 VAL A CA 1
ATOM 882 C C . VAL A 1 112 ? 2.014 0.371 -13.289 1.00 90.06 112 VAL A C 1
ATOM 884 O O . VAL A 1 112 ? 0.897 0.699 -13.675 1.00 90.06 112 VAL A O 1
ATOM 887 N N . VAL A 1 113 ? 3.111 0.982 -13.738 1.00 89.38 113 VAL A N 1
ATOM 888 C CA . VAL A 1 113 ? 3.051 2.123 -14.667 1.00 89.38 113 VAL A CA 1
ATOM 889 C C . VAL A 1 113 ? 2.424 1.737 -16.005 1.00 89.38 113 VAL A C 1
ATOM 891 O O . VAL A 1 113 ? 1.655 2.510 -16.572 1.00 89.38 113 VAL A O 1
ATOM 894 N N . ALA A 1 114 ? 2.679 0.524 -16.496 1.00 91.25 114 ALA A N 1
ATOM 895 C CA . ALA A 1 114 ? 1.999 0.019 -17.684 1.00 91.25 114 ALA A CA 1
ATOM 896 C C . ALA A 1 114 ? 0.481 -0.074 -17.484 1.00 91.25 114 ALA A C 1
ATOM 898 O O . ALA A 1 114 ? -0.268 0.314 -18.378 1.00 91.25 114 ALA A O 1
ATOM 899 N N . LYS A 1 115 ? 0.035 -0.529 -16.306 1.00 91.50 115 LYS A N 1
ATOM 900 C CA . LYS A 1 115 ? -1.386 -0.570 -15.942 1.00 91.50 115 LYS A CA 1
ATOM 901 C C . LYS A 1 115 ? -2.002 0.815 -15.805 1.00 91.50 115 LYS A C 1
ATOM 903 O O . LYS A 1 115 ? -3.106 1.033 -16.293 1.00 91.50 115 LYS A O 1
ATOM 908 N N . LEU A 1 116 ? -1.272 1.766 -15.231 1.00 89.44 116 LEU A N 1
ATOM 909 C CA . LEU A 1 116 ? -1.713 3.157 -15.159 1.00 89.44 116 LEU A CA 1
ATOM 910 C C . LEU A 1 116 ? -1.926 3.753 -16.553 1.00 89.44 116 LEU A C 1
ATOM 912 O O . LEU A 1 116 ? -2.963 4.365 -16.794 1.00 89.44 116 LEU A O 1
ATOM 916 N N . LYS A 1 117 ? -1.007 3.498 -17.493 1.00 89.12 117 LYS A N 1
ATOM 917 C CA . LYS A 1 117 ? -1.170 3.916 -18.893 1.00 89.12 117 LYS A CA 1
ATOM 918 C C . LYS A 1 117 ? -2.344 3.241 -19.588 1.00 89.12 117 LYS A C 1
ATOM 920 O O . LYS A 1 117 ? -3.090 3.917 -20.284 1.00 89.12 117 LYS A O 1
ATOM 925 N N . GLU A 1 118 ? -2.514 1.931 -19.405 1.00 90.56 118 GLU A N 1
ATOM 926 C CA . GLU A 1 118 ? -3.648 1.174 -19.963 1.00 90.56 118 GLU A CA 1
ATOM 927 C C . GLU A 1 118 ? -4.995 1.760 -19.514 1.00 90.56 118 GLU A C 1
ATOM 929 O O . GLU A 1 118 ? -5.952 1.789 -20.283 1.00 90.56 118 GLU A O 1
ATOM 934 N N . LYS A 1 119 ? -5.049 2.255 -18.275 1.00 88.88 119 LYS A N 1
ATOM 935 C CA . LYS A 1 119 ? -6.229 2.861 -17.654 1.00 88.88 119 LYS A CA 1
ATOM 936 C C . LYS A 1 119 ? -6.330 4.377 -17.857 1.00 88.88 119 LYS A C 1
ATOM 938 O O . LYS A 1 119 ? -7.204 4.991 -17.256 1.00 88.88 119 LYS A O 1
ATOM 943 N N . GLU A 1 120 ? -5.450 4.968 -18.668 1.00 89.81 120 GLU A N 1
ATOM 944 C CA . GLU A 1 120 ? -5.406 6.412 -18.948 1.00 89.81 120 GLU A CA 1
ATOM 945 C C . GLU A 1 120 ? -5.315 7.277 -17.673 1.00 89.81 120 GLU A C 1
ATOM 947 O O . GLU A 1 120 ? -5.851 8.383 -17.598 1.00 89.81 120 GLU A O 1
ATOM 952 N N . ILE A 1 121 ? -4.625 6.770 -16.648 1.00 90.50 121 ILE A N 1
ATOM 953 C CA . ILE A 1 121 ? -4.458 7.455 -15.366 1.00 90.50 121 ILE A CA 1
ATOM 954 C C . ILE A 1 121 ? -3.428 8.570 -15.497 1.00 90.50 121 ILE A C 1
ATOM 956 O O . ILE A 1 121 ? -2.325 8.367 -16.004 1.00 90.50 121 ILE A O 1
ATOM 960 N N . CYS A 1 122 ? -3.784 9.755 -14.997 1.00 86.12 122 CYS A N 1
ATOM 961 C CA . CYS A 1 122 ? -2.897 10.908 -15.004 1.00 86.12 122 CYS A CA 1
ATOM 962 C C . CYS A 1 122 ? -1.793 10.727 -13.955 1.00 86.12 122 CYS A C 1
ATOM 964 O O . CYS A 1 122 ? -2.056 10.659 -12.749 1.00 86.12 122 CYS A O 1
ATOM 966 N N . VAL A 1 123 ? -0.550 10.668 -14.423 1.00 88.25 123 VAL A N 1
ATOM 967 C CA . VAL A 1 123 ? 0.644 10.563 -13.588 1.00 88.25 123 VAL A CA 1
ATOM 968 C C . VAL A 1 123 ? 1.457 11.848 -13.754 1.00 88.25 123 VAL A C 1
ATOM 970 O O . VAL A 1 123 ? 1.678 12.337 -14.856 1.00 88.25 123 VAL A O 1
ATOM 973 N N . SER A 1 124 ? 1.855 12.437 -12.630 1.00 89.88 124 SER A N 1
ATOM 974 C CA . SER A 1 124 ? 2.740 13.604 -12.556 1.00 89.88 124 SER A CA 1
ATOM 975 C C . SER A 1 124 ? 3.941 13.264 -11.681 1.00 89.88 124 SER A C 1
ATOM 977 O O . SER A 1 124 ? 3.911 12.271 -10.950 1.00 89.88 124 SER A O 1
ATOM 979 N N . ASP A 1 125 ? 4.970 14.109 -11.675 1.00 87.62 125 ASP A N 1
ATOM 980 C CA . ASP A 1 125 ? 6.155 13.911 -10.829 1.00 87.62 125 ASP A CA 1
ATOM 981 C C . ASP A 1 125 ? 5.835 13.770 -9.332 1.00 87.62 125 ASP A C 1
ATOM 983 O O . ASP A 1 125 ? 6.544 13.085 -8.587 1.00 87.62 125 ASP A O 1
ATOM 987 N N . ASP A 1 126 ? 4.759 14.416 -8.880 1.00 90.81 126 ASP A N 1
ATOM 988 C CA . ASP A 1 126 ? 4.386 14.466 -7.470 1.00 90.81 126 ASP A CA 1
ATOM 989 C C . ASP A 1 126 ? 3.232 13.533 -7.102 1.00 90.81 126 ASP A C 1
ATOM 991 O O . ASP A 1 126 ? 3.206 13.017 -5.982 1.00 90.81 126 ASP A O 1
ATOM 995 N N . ILE A 1 127 ? 2.277 13.335 -8.011 1.00 93.44 127 ILE A N 1
ATOM 996 C CA . ILE A 1 127 ? 0.959 12.756 -7.723 1.00 93.44 127 ILE A CA 1
ATOM 997 C C . ILE A 1 127 ? 0.546 11.777 -8.824 1.00 93.44 127 ILE A C 1
ATOM 999 O O . ILE A 1 127 ? 0.729 12.060 -10.008 1.00 93.44 127 ILE A O 1
ATOM 1003 N N . ILE A 1 128 ? -0.084 10.675 -8.421 1.00 93.38 128 ILE A N 1
ATOM 1004 C CA . ILE A 1 128 ? -0.882 9.790 -9.274 1.00 93.38 128 ILE A CA 1
ATOM 1005 C C . ILE A 1 128 ? -2.357 10.078 -8.976 1.00 93.38 128 ILE A C 1
ATOM 1007 O O . ILE A 1 128 ? -2.803 9.926 -7.835 1.00 93.38 128 ILE A O 1
ATOM 1011 N N . ASP A 1 129 ? -3.103 10.534 -9.982 1.00 93.25 129 ASP A N 1
ATOM 1012 C CA . ASP A 1 129 ? -4.521 10.882 -9.857 1.00 93.25 129 ASP A CA 1
ATOM 1013 C C . ASP A 1 129 ? -5.394 9.707 -10.303 1.00 93.25 129 ASP A C 1
ATOM 1015 O O . ASP A 1 129 ? -5.682 9.543 -11.485 1.00 93.25 129 ASP A O 1
ATOM 1019 N N . CYS A 1 130 ? -5.819 8.880 -9.346 1.00 90.25 130 CYS A N 1
ATOM 1020 C CA . CYS A 1 130 ? -6.617 7.675 -9.585 1.00 90.25 130 CYS A CA 1
ATOM 1021 C C . CYS A 1 130 ? -8.106 7.997 -9.845 1.00 90.25 130 CYS A C 1
ATOM 1023 O O . CYS A 1 130 ? -8.963 7.116 -9.761 1.00 90.25 130 CYS A O 1
ATOM 1025 N N . GLY A 1 131 ? -8.445 9.263 -10.109 1.00 87.75 131 GLY A N 1
ATOM 1026 C CA . GLY A 1 131 ? -9.801 9.742 -10.362 1.00 87.75 131 GLY A CA 1
ATOM 1027 C C . GLY A 1 131 ? -10.596 9.969 -9.079 1.00 87.75 131 GLY A C 1
ATOM 1028 O O . GLY A 1 131 ? -10.941 11.104 -8.759 1.00 87.75 131 GLY A O 1
ATOM 1029 N N . SER A 1 132 ? -10.885 8.901 -8.331 1.00 88.19 132 SER A N 1
ATOM 1030 C CA . SER A 1 132 ? -11.643 8.987 -7.068 1.00 88.19 132 SER A CA 1
ATOM 1031 C C . SER A 1 132 ? -10.788 9.440 -5.882 1.00 88.19 132 SER A C 1
ATOM 1033 O O . SER A 1 132 ? -11.311 10.000 -4.924 1.00 88.19 132 SER A O 1
ATOM 1035 N N . PHE A 1 133 ? -9.474 9.239 -5.958 1.00 94.12 133 PHE A N 1
ATOM 1036 C CA . PHE A 1 133 ? -8.507 9.672 -4.959 1.00 94.12 133 PHE A CA 1
ATOM 1037 C C . PHE A 1 133 ? -7.131 9.872 -5.612 1.00 94.12 133 PHE A C 1
ATOM 1039 O O . PHE A 1 133 ? -6.852 9.402 -6.713 1.00 94.12 133 PHE A O 1
ATOM 1046 N N . LYS A 1 134 ? -6.261 10.604 -4.928 1.00 95.06 134 LYS A N 1
ATOM 1047 C CA . LYS A 1 134 ? -4.882 10.922 -5.310 1.00 95.06 134 LYS A CA 1
ATOM 1048 C C . LYS A 1 134 ? -3.892 10.323 -4.320 1.00 95.06 134 LYS A C 1
ATOM 1050 O O . LYS A 1 134 ? -4.146 10.328 -3.116 1.00 95.06 134 LYS A O 1
ATOM 1055 N N . ILE A 1 135 ? -2.741 9.883 -4.808 1.00 94.31 135 ILE A N 1
ATOM 1056 C CA . ILE A 1 135 ? -1.638 9.376 -3.979 1.00 94.31 135 ILE A CA 1
ATOM 1057 C C . ILE A 1 135 ? -0.299 9.956 -4.449 1.00 94.31 135 ILE A C 1
ATOM 1059 O O . ILE A 1 135 ? -0.187 10.354 -5.610 1.00 94.31 135 ILE A O 1
ATOM 1063 N N . PRO A 1 136 ? 0.726 10.040 -3.585 1.00 93.12 136 PRO A N 1
ATOM 1064 C CA . PRO A 1 136 ? 2.047 10.504 -3.997 1.00 93.12 136 PRO A CA 1
ATOM 1065 C C . PRO A 1 136 ? 2.673 9.576 -5.041 1.00 93.12 136 PRO A C 1
ATOM 1067 O O . PRO A 1 136 ? 2.641 8.361 -4.880 1.00 93.12 136 PRO A O 1
ATOM 1070 N N . ASN A 1 137 ? 3.318 10.129 -6.069 1.00 91.69 137 ASN A N 1
ATOM 1071 C CA . ASN A 1 137 ? 4.073 9.331 -7.035 1.00 91.69 137 ASN A CA 1
ATOM 1072 C C . ASN A 1 137 ? 5.431 8.897 -6.451 1.00 91.69 137 ASN A C 1
ATOM 1074 O O . ASN A 1 137 ? 6.456 9.571 -6.613 1.00 91.69 137 ASN A O 1
ATOM 1078 N N . LEU A 1 138 ? 5.455 7.759 -5.754 1.00 88.75 138 LEU A N 1
ATOM 1079 C CA . LEU A 1 138 ? 6.688 7.238 -5.159 1.00 88.75 138 LEU A CA 1
ATOM 1080 C C . LEU A 1 138 ? 7.612 6.551 -6.174 1.00 88.75 138 LEU A C 1
ATOM 1082 O O . LEU A 1 138 ? 8.810 6.468 -5.910 1.00 88.75 138 LEU A O 1
ATOM 1086 N N . PHE A 1 139 ? 7.124 6.157 -7.358 1.00 85.88 139 PHE A N 1
ATOM 1087 C CA . PHE A 1 139 ? 7.954 5.538 -8.405 1.00 85.88 139 PHE A CA 1
ATOM 1088 C C . PHE A 1 139 ? 9.116 6.431 -8.858 1.00 85.88 139 PHE A C 1
ATOM 1090 O O . PHE A 1 139 ? 10.191 5.933 -9.193 1.00 85.88 139 PHE A O 1
ATOM 1097 N N . LEU A 1 140 ? 8.926 7.752 -8.807 1.00 79.88 140 LEU A N 1
ATOM 1098 C CA . LEU A 1 140 ? 9.982 8.734 -9.051 1.00 79.88 140 LEU A CA 1
ATOM 1099 C C . LEU A 1 140 ? 10.729 9.135 -7.779 1.00 79.88 140 LEU A C 1
ATOM 1101 O O . LEU A 1 140 ? 11.960 9.212 -7.772 1.00 79.88 140 LEU A O 1
ATOM 1105 N N . LYS A 1 141 ? 10.001 9.404 -6.692 1.00 82.50 141 LYS A N 1
ATOM 1106 C CA . LYS A 1 141 ? 10.574 9.976 -5.461 1.00 82.50 141 LYS A CA 1
ATOM 1107 C C . LYS A 1 141 ? 11.408 8.990 -4.652 1.00 82.50 141 LYS A C 1
ATOM 1109 O O . LYS A 1 141 ? 12.330 9.405 -3.953 1.00 82.50 141 LYS A O 1
ATOM 1114 N N . ALA A 1 142 ? 11.088 7.707 -4.755 1.00 81.12 142 ALA A N 1
ATOM 1115 C CA . ALA A 1 142 ? 11.793 6.608 -4.115 1.00 81.12 142 ALA A CA 1
ATOM 1116 C C . ALA A 1 142 ? 12.619 5.795 -5.126 1.00 81.12 142 ALA A C 1
ATOM 1118 O O . ALA A 1 142 ? 13.009 4.677 -4.824 1.00 81.12 142 ALA A O 1
ATOM 1119 N N . LYS A 1 143 ? 12.939 6.340 -6.313 1.00 76.69 143 LYS A N 1
ATOM 1120 C CA . LYS A 1 143 ? 13.642 5.598 -7.384 1.00 76.69 143 LYS A CA 1
ATOM 1121 C C . LYS A 1 143 ? 14.985 4.977 -6.981 1.00 76.69 143 LYS A C 1
ATOM 1123 O O . LYS A 1 143 ? 15.426 4.014 -7.599 1.00 76.69 143 LYS A O 1
ATOM 1128 N N . ASP A 1 144 ? 15.628 5.532 -5.955 1.00 77.88 144 ASP A N 1
ATOM 1129 C CA . ASP A 1 144 ? 16.895 5.042 -5.401 1.00 77.88 144 ASP A CA 1
ATOM 1130 C C . ASP A 1 144 ? 16.706 4.165 -4.142 1.00 77.88 144 ASP A C 1
ATOM 1132 O O . ASP A 1 144 ? 17.676 3.608 -3.621 1.00 77.88 144 ASP A O 1
ATOM 1136 N N . ASP A 1 145 ? 15.468 4.021 -3.662 1.00 79.31 145 ASP A N 1
ATOM 1137 C CA . ASP A 1 145 ? 15.059 3.205 -2.520 1.00 79.31 145 ASP A CA 1
ATOM 1138 C C . ASP A 1 145 ? 14.253 1.991 -2.999 1.00 79.31 145 ASP A C 1
ATOM 1140 O O . ASP A 1 145 ? 13.025 1.992 -3.110 1.00 79.31 145 ASP A O 1
ATOM 1144 N N . MET A 1 146 ? 14.992 0.925 -3.295 1.00 77.88 146 MET A N 1
ATOM 1145 C CA . MET A 1 146 ? 14.423 -0.264 -3.914 1.00 77.88 146 MET A CA 1
ATOM 1146 C C . MET A 1 146 ? 13.373 -0.963 -3.056 1.00 77.88 146 MET A C 1
ATOM 1148 O O . MET A 1 146 ? 12.431 -1.526 -3.604 1.00 77.88 146 MET A O 1
ATOM 1152 N N . ALA A 1 147 ? 13.547 -0.963 -1.736 1.00 74.19 147 ALA A N 1
ATOM 1153 C CA . ALA A 1 147 ? 12.635 -1.672 -0.855 1.00 74.19 147 ALA A CA 1
ATOM 1154 C C . ALA A 1 147 ? 11.305 -0.912 -0.733 1.00 74.19 147 ALA A C 1
ATOM 1156 O O . ALA A 1 147 ? 10.256 -1.537 -0.867 1.00 74.19 147 ALA A O 1
ATOM 1157 N N . SER A 1 148 ? 11.340 0.424 -0.633 1.00 79.56 148 SER A N 1
ATOM 1158 C CA . SER A 1 148 ? 10.122 1.248 -0.680 1.00 79.56 148 SER A CA 1
ATOM 1159 C C . SER A 1 148 ? 9.357 1.066 -1.998 1.00 79.56 148 SER A C 1
ATOM 1161 O O . SER A 1 148 ? 8.133 0.986 -1.993 1.00 79.56 148 SER A O 1
ATOM 1163 N N . LEU A 1 149 ? 10.059 0.955 -3.134 1.00 81.62 149 LEU A N 1
ATOM 1164 C CA . LEU A 1 149 ? 9.416 0.759 -4.439 1.00 81.62 149 LEU A CA 1
ATOM 1165 C C . LEU A 1 149 ? 8.713 -0.591 -4.592 1.00 81.62 149 LEU A C 1
ATOM 1167 O O . LEU A 1 149 ? 7.655 -0.642 -5.214 1.00 81.62 149 LEU A O 1
ATOM 1171 N N . ILE A 1 150 ? 9.295 -1.679 -4.070 1.00 81.25 150 ILE A N 1
ATOM 1172 C CA . ILE A 1 150 ? 8.652 -3.003 -4.128 1.00 81.25 150 ILE A CA 1
ATOM 1173 C C . ILE A 1 150 ? 7.317 -2.942 -3.398 1.00 81.25 150 ILE A C 1
ATOM 1175 O O . ILE A 1 150 ? 6.301 -3.335 -3.957 1.00 81.25 150 ILE A O 1
ATOM 1179 N N . ILE A 1 151 ? 7.323 -2.413 -2.180 1.00 77.31 151 ILE A N 1
ATOM 1180 C CA . ILE A 1 151 ? 6.135 -2.379 -1.328 1.00 77.31 151 ILE A CA 1
ATOM 1181 C C . ILE A 1 151 ? 5.088 -1.449 -1.891 1.00 77.31 151 ILE A C 1
ATOM 1183 O O . ILE A 1 151 ? 3.936 -1.844 -2.006 1.00 77.31 151 ILE A O 1
ATOM 1187 N N . TYR A 1 152 ? 5.500 -0.273 -2.361 1.00 86.88 152 TYR A N 1
ATOM 1188 C CA . TYR A 1 152 ? 4.574 0.619 -3.032 1.00 86.88 152 TYR A CA 1
ATOM 1189 C C . TYR A 1 152 ? 3.934 -0.040 -4.259 1.00 86.88 152 TYR A C 1
ATOM 1191 O O . TYR A 1 152 ? 2.733 0.089 -4.449 1.00 86.88 152 TYR A O 1
ATOM 1199 N N . ALA A 1 153 ? 4.695 -0.786 -5.069 1.00 85.81 153 ALA A N 1
ATOM 1200 C CA . ALA A 1 153 ? 4.151 -1.486 -6.233 1.00 85.81 153 ALA A CA 1
ATOM 1201 C C . ALA A 1 153 ? 3.207 -2.646 -5.864 1.00 85.81 153 ALA A C 1
ATOM 1203 O O . ALA A 1 153 ? 2.224 -2.861 -6.572 1.00 85.81 153 ALA A O 1
ATOM 1204 N N . LEU A 1 154 ? 3.503 -3.386 -4.789 1.00 81.56 154 LEU A N 1
ATOM 1205 C CA . LEU A 1 154 ? 2.640 -4.454 -4.273 1.00 81.56 154 LEU A CA 1
ATOM 1206 C C . LEU A 1 154 ? 1.338 -3.879 -3.711 1.00 81.56 154 LEU A C 1
ATOM 1208 O O . LEU A 1 154 ? 0.264 -4.274 -4.157 1.00 81.56 154 LEU A O 1
ATOM 1212 N N . GLU A 1 155 ? 1.428 -2.865 -2.844 1.00 83.44 155 GLU A N 1
ATOM 1213 C CA . GLU A 1 155 ? 0.255 -2.143 -2.352 1.00 83.44 155 GLU A CA 1
ATOM 1214 C C . GLU A 1 155 ? -0.571 -1.590 -3.504 1.00 83.44 155 GLU A C 1
ATOM 1216 O O . GLU A 1 155 ? -1.788 -1.700 -3.496 1.00 83.44 155 GLU A O 1
ATOM 1221 N N . PHE A 1 156 ? 0.063 -1.042 -4.539 1.00 88.56 156 PHE A N 1
ATOM 1222 C CA . PHE A 1 156 ? -0.660 -0.544 -5.703 1.00 88.56 156 PHE A CA 1
ATOM 1223 C C . PHE A 1 156 ? -1.536 -1.631 -6.354 1.00 88.56 156 PHE A C 1
ATOM 1225 O O . PHE A 1 156 ? -2.662 -1.351 -6.776 1.00 88.56 156 PHE A O 1
ATOM 1232 N N . GLY A 1 157 ? -1.035 -2.868 -6.416 1.00 85.94 157 GLY A N 1
ATOM 1233 C CA . GLY A 1 157 ? -1.750 -4.027 -6.950 1.00 85.94 157 GLY A CA 1
ATOM 1234 C C . GLY A 1 157 ? -2.986 -4.419 -6.143 1.00 85.94 157 GLY A C 1
ATOM 1235 O O . GLY A 1 157 ? -4.031 -4.666 -6.740 1.00 85.94 157 GLY A O 1
ATOM 1236 N N . ASP A 1 158 ? -2.889 -4.418 -4.813 1.00 85.00 158 ASP A N 1
ATOM 1237 C CA . ASP A 1 158 ? -3.973 -4.839 -3.912 1.00 85.00 158 ASP A CA 1
ATOM 1238 C C . ASP A 1 158 ? -4.921 -3.696 -3.495 1.00 85.00 158 ASP A C 1
ATOM 1240 O O . ASP A 1 158 ? -6.092 -3.932 -3.191 1.00 85.00 158 ASP A O 1
ATOM 1244 N N . LEU A 1 159 ? -4.439 -2.448 -3.483 1.00 87.94 159 LEU A N 1
ATOM 1245 C CA . LEU A 1 159 ? -5.148 -1.278 -2.949 1.00 87.94 159 LEU A CA 1
ATOM 1246 C C . LEU A 1 159 ? -5.516 -0.222 -3.980 1.00 87.94 159 LEU A C 1
ATOM 1248 O O . LEU A 1 159 ? -6.327 0.631 -3.654 1.00 87.94 159 LEU A O 1
ATOM 1252 N N . VAL A 1 160 ? -4.924 -0.187 -5.173 1.00 90.75 160 VAL A N 1
ATOM 1253 C CA . VAL A 1 160 ? -5.228 0.883 -6.143 1.00 90.75 160 VAL A CA 1
ATOM 1254 C C . VAL A 1 160 ? -5.878 0.322 -7.391 1.00 90.75 160 VAL A C 1
ATOM 1256 O O . VAL A 1 160 ? -6.977 0.745 -7.747 1.00 90.75 160 VAL A O 1
ATOM 1259 N N . LEU A 1 161 ? -5.240 -0.655 -8.039 1.00 89.75 161 LEU A N 1
ATOM 1260 C CA . LEU A 1 161 ? -5.756 -1.253 -9.272 1.00 89.75 161 LEU A CA 1
ATOM 1261 C C . LEU A 1 161 ? -7.184 -1.809 -9.152 1.00 89.75 161 LEU A C 1
ATOM 1263 O O . LEU A 1 161 ? -7.963 -1.563 -10.079 1.00 89.75 161 LEU A O 1
ATOM 1267 N N . PRO A 1 162 ? -7.605 -2.439 -8.037 1.00 89.69 162 PRO A N 1
ATOM 1268 C CA . PRO A 1 162 ? -8.971 -2.942 -7.920 1.00 89.69 162 PRO A CA 1
ATOM 1269 C C . PRO A 1 162 ? -10.010 -1.816 -7.984 1.00 89.69 162 PRO A C 1
ATOM 1271 O O . PRO A 1 162 ? -11.041 -1.963 -8.637 1.00 89.69 162 PRO A O 1
ATOM 1274 N N . TYR A 1 163 ? -9.703 -0.636 -7.432 1.00 86.19 163 TYR A N 1
ATOM 1275 C CA . TYR A 1 163 ? -10.570 0.548 -7.537 1.00 86.19 163 TYR A CA 1
ATOM 1276 C C . TYR A 1 163 ? -10.553 1.201 -8.920 1.00 86.19 163 TYR A C 1
ATOM 1278 O O . TYR A 1 163 ? -11.446 1.979 -9.249 1.00 86.19 163 TYR A O 1
ATOM 1286 N N . LEU A 1 164 ? -9.570 0.856 -9.749 1.00 87.00 164 LEU A N 1
ATOM 1287 C CA . LEU A 1 164 ? -9.524 1.191 -11.171 1.00 87.00 164 LEU A CA 1
ATOM 1288 C C . LEU A 1 164 ? -10.158 0.090 -12.046 1.00 87.00 164 LEU A C 1
ATOM 1290 O O . LEU A 1 164 ? -10.058 0.128 -13.279 1.00 87.00 164 LEU A O 1
ATOM 1294 N N . GLY A 1 165 ? -10.796 -0.912 -11.432 1.00 87.88 165 GLY A N 1
ATOM 1295 C CA . GLY A 1 165 ? -11.396 -2.054 -12.116 1.00 87.88 165 GLY A CA 1
ATOM 1296 C C . GLY A 1 165 ? -10.359 -2.956 -12.788 1.00 87.88 165 GLY A C 1
ATOM 1297 O O . GLY A 1 165 ? -10.572 -3.399 -13.919 1.00 87.88 165 GLY A O 1
ATOM 1298 N N . ASP A 1 166 ? -9.192 -3.143 -12.172 1.00 89.50 166 ASP A N 1
ATOM 1299 C CA . ASP A 1 166 ? -8.177 -4.112 -12.592 1.00 89.50 166 ASP A CA 1
ATOM 1300 C C . ASP A 1 166 ? -7.760 -4.994 -11.412 1.00 89.50 166 ASP A C 1
ATOM 1302 O O . ASP A 1 166 ? -7.095 -4.560 -10.479 1.00 89.50 166 ASP A O 1
ATOM 1306 N N . GLU A 1 167 ? -8.144 -6.263 -11.482 1.00 89.25 167 GLU A N 1
ATOM 1307 C CA . GLU A 1 167 ? -7.855 -7.263 -10.453 1.00 89.25 167 GLU A CA 1
ATOM 1308 C C . GLU A 1 167 ? -6.646 -8.146 -10.817 1.00 89.25 167 GLU A C 1
ATOM 1310 O O . GLU A 1 167 ? -6.301 -9.078 -10.095 1.00 89.25 167 GLU A O 1
ATOM 1315 N N . SER A 1 168 ? -5.973 -7.880 -11.945 1.00 87.12 168 SER A N 1
ATOM 1316 C CA . SER A 1 168 ? -4.926 -8.756 -12.502 1.00 87.12 168 SER A CA 1
ATOM 1317 C C . SER A 1 168 ? -3.625 -8.796 -11.695 1.00 87.12 168 SER A C 1
ATOM 1319 O O . SER A 1 168 ? -2.730 -9.586 -12.012 1.00 87.12 168 SER A O 1
ATOM 1321 N N . MET A 1 169 ? -3.505 -7.933 -10.685 1.00 86.81 169 MET A N 1
ATOM 1322 C CA . MET A 1 169 ? -2.351 -7.833 -9.791 1.00 86.81 169 MET A CA 1
ATOM 1323 C C . MET A 1 169 ? -2.726 -7.965 -8.310 1.00 86.81 169 MET A C 1
ATOM 1325 O O . MET A 1 169 ? -1.887 -7.670 -7.467 1.00 86.81 169 MET A O 1
ATOM 1329 N N . ILE A 1 170 ? -3.946 -8.421 -8.005 1.00 88.06 170 ILE A N 1
ATOM 1330 C CA . ILE A 1 170 ? -4.330 -8.760 -6.633 1.00 88.06 170 ILE A CA 1
ATOM 1331 C C . ILE A 1 170 ? -3.576 -10.022 -6.203 1.00 88.06 170 ILE A C 1
ATOM 1333 O O . ILE A 1 170 ? -3.624 -11.043 -6.894 1.00 88.06 170 ILE A O 1
ATOM 1337 N N . ASP A 1 171 ? -2.929 -9.966 -5.044 1.00 87.19 171 ASP A N 1
ATOM 1338 C CA . ASP A 1 171 ? -2.293 -11.105 -4.376 1.00 87.19 171 ASP A CA 1
ATOM 1339 C C . ASP A 1 171 ? -2.964 -11.376 -3.022 1.00 87.19 171 ASP A C 1
ATOM 1341 O O . ASP A 1 171 ? -3.468 -12.474 -2.761 1.00 87.19 171 ASP A O 1
ATOM 1345 N N . GLU A 1 172 ? -3.028 -10.371 -2.150 1.00 88.25 172 GLU A N 1
ATOM 1346 C CA . GLU A 1 172 ? -3.533 -10.539 -0.785 1.00 88.25 172 GLU A CA 1
ATOM 1347 C C . GLU A 1 172 ? -5.038 -10.294 -0.659 1.00 88.25 172 GLU A C 1
ATOM 1349 O O . GLU A 1 172 ? -5.657 -10.700 0.332 1.00 88.25 172 GLU A O 1
ATOM 1354 N N . GLY A 1 173 ? -5.636 -9.640 -1.654 1.00 89.75 173 GLY A N 1
ATOM 1355 C CA . GLY A 1 173 ? -7.059 -9.305 -1.705 1.00 89.75 173 GLY A CA 1
ATOM 1356 C C . GLY A 1 173 ? -7.335 -7.820 -1.473 1.00 89.75 173 GLY A C 1
ATOM 1357 O O . GLY A 1 173 ? -6.511 -7.103 -0.908 1.00 89.75 173 GLY A O 1
ATOM 1358 N N . VAL A 1 174 ? -8.529 -7.380 -1.869 1.00 92.62 174 VAL A N 1
ATOM 1359 C CA . VAL A 1 174 ? -9.025 -6.008 -1.651 1.00 92.62 174 VAL A CA 1
ATOM 1360 C C . VAL A 1 174 ? -9.281 -5.718 -0.170 1.00 92.62 174 VAL A C 1
ATOM 1362 O O . VAL A 1 174 ? -9.341 -6.635 0.631 1.00 92.62 174 VAL A O 1
ATOM 1365 N N . TYR A 1 175 ? -9.452 -4.457 0.223 1.00 93.50 175 TYR A N 1
ATOM 1366 C CA . TYR A 1 175 ? -9.794 -4.109 1.614 1.00 93.50 175 TYR A CA 1
ATOM 1367 C C . TYR A 1 175 ? -11.278 -3.793 1.828 1.00 93.50 175 TYR A C 1
ATOM 1369 O O . TYR A 1 175 ? -11.715 -3.659 2.970 1.00 93.50 175 TYR A O 1
ATOM 1377 N N . GLU A 1 176 ? -12.058 -3.739 0.751 1.00 93.75 176 GLU A N 1
ATOM 1378 C CA . GLU A 1 176 ? -13.501 -3.510 0.767 1.00 93.75 176 GLU A CA 1
ATOM 1379 C C . GLU A 1 176 ? -14.189 -4.656 0.021 1.00 93.75 176 GLU A C 1
ATOM 1381 O O . GLU A 1 176 ? -13.873 -4.937 -1.134 1.00 93.75 176 GLU A O 1
ATOM 1386 N N . TYR A 1 177 ? -15.100 -5.352 0.698 1.00 94.06 177 TYR A N 1
ATOM 1387 C CA . TYR A 1 177 ? -15.782 -6.532 0.183 1.00 94.06 177 TYR A CA 1
ATOM 1388 C C . TYR A 1 177 ? -17.163 -6.689 0.830 1.00 94.06 177 TYR A C 1
ATOM 1390 O O . TYR A 1 177 ? -17.298 -6.672 2.055 1.00 94.06 177 TYR A O 1
ATOM 1398 N N . ASN A 1 178 ? -18.193 -6.899 0.002 1.00 90.75 178 ASN A N 1
ATOM 1399 C CA . ASN A 1 178 ? -19.599 -6.969 0.420 1.00 90.75 178 ASN A CA 1
ATOM 1400 C C . ASN A 1 178 ? -20.018 -5.748 1.268 1.00 90.75 178 ASN A C 1
ATOM 1402 O O . ASN A 1 178 ? -19.881 -4.613 0.820 1.00 90.75 178 ASN A O 1
ATOM 1406 N N . ASP A 1 179 ? -20.536 -5.982 2.477 1.00 94.00 179 ASP A N 1
ATOM 1407 C CA . ASP A 1 179 ? -21.013 -4.954 3.407 1.00 94.00 179 ASP A CA 1
ATOM 1408 C C . ASP A 1 179 ? -19.884 -4.230 4.159 1.00 94.00 179 ASP A C 1
ATOM 1410 O O . ASP A 1 179 ? -20.150 -3.284 4.898 1.00 94.00 179 ASP A O 1
ATOM 1414 N N . VAL A 1 180 ? -18.627 -4.653 3.985 1.00 97.19 180 VAL A N 1
ATOM 1415 C CA . VAL A 1 180 ? -17.446 -3.928 4.470 1.00 97.19 180 VAL A CA 1
ATOM 1416 C C . VAL A 1 180 ? -16.956 -3.032 3.338 1.00 97.19 180 VAL A C 1
ATOM 1418 O O . VAL A 1 180 ? -16.218 -3.475 2.462 1.00 97.19 180 VAL A O 1
ATOM 1421 N N . ASN A 1 181 ? -17.412 -1.782 3.321 1.00 95.44 181 ASN A N 1
ATOM 1422 C CA . ASN A 1 181 ? -17.160 -0.829 2.241 1.00 95.44 181 ASN A CA 1
ATOM 1423 C C . ASN A 1 181 ? -17.208 0.606 2.776 1.00 95.44 181 ASN A C 1
ATOM 1425 O O . ASN A 1 181 ? -18.185 0.997 3.426 1.00 95.44 181 ASN A O 1
ATOM 1429 N N . LEU A 1 182 ? -16.204 1.417 2.437 1.00 95.81 182 LEU A N 1
ATOM 1430 C CA . LEU A 1 182 ? -16.123 2.810 2.873 1.00 95.81 182 LEU A CA 1
ATOM 1431 C C . LEU A 1 182 ? -17.298 3.654 2.350 1.00 95.81 182 LEU A C 1
ATOM 1433 O O . LEU A 1 182 ? -17.700 4.606 3.014 1.00 95.81 182 LEU A O 1
ATOM 1437 N N . GLU A 1 183 ? -17.914 3.289 1.217 1.00 93.81 183 GLU A N 1
ATOM 1438 C CA . GLU A 1 183 ? -19.055 4.037 0.643 1.00 93.81 183 GLU A CA 1
ATOM 1439 C C . GLU A 1 183 ? -20.316 3.952 1.506 1.00 93.81 183 GLU A C 1
ATOM 1441 O O . GLU A 1 183 ? -21.203 4.800 1.410 1.00 93.81 183 GLU A O 1
ATOM 1446 N N . SER A 1 184 ? -20.398 2.937 2.367 1.00 94.44 184 SER A N 1
ATOM 1447 C CA . SER A 1 184 ? -21.506 2.773 3.309 1.00 94.44 184 SER A CA 1
ATOM 1448 C C . SER A 1 184 ? -21.353 3.629 4.575 1.00 94.44 184 SER A C 1
ATOM 1450 O O . SER A 1 184 ? -22.294 3.744 5.369 1.00 94.44 184 SER A O 1
ATOM 1452 N N . ILE A 1 185 ? -20.181 4.241 4.775 1.00 96.00 185 ILE A N 1
ATOM 1453 C CA . ILE A 1 185 ? -19.885 5.074 5.937 1.00 96.00 185 ILE A CA 1
ATOM 1454 C C . ILE A 1 185 ? -20.357 6.509 5.656 1.00 96.00 185 ILE A C 1
ATOM 1456 O O . ILE A 1 185 ? -20.018 7.084 4.622 1.00 96.00 185 ILE A O 1
ATOM 1460 N N . PRO A 1 186 ? -21.151 7.129 6.551 1.00 92.31 186 PRO A N 1
ATOM 1461 C CA . PRO A 1 186 ? -21.582 8.508 6.350 1.00 92.31 186 PRO A CA 1
ATOM 1462 C C . PRO A 1 186 ? -20.384 9.466 6.405 1.00 92.31 186 PRO A C 1
ATOM 1464 O O . PRO A 1 186 ? -19.436 9.236 7.154 1.00 92.31 186 PRO A O 1
ATOM 1467 N N . GLY A 1 187 ? -20.468 10.582 5.675 1.00 91.94 187 GLY A N 1
ATOM 1468 C CA . GLY A 1 187 ? -19.438 11.627 5.707 1.00 91.94 187 GLY A CA 1
ATOM 1469 C C . GLY A 1 187 ? -19.127 12.100 7.134 1.00 91.94 187 GLY A C 1
ATOM 1470 O O . GLY A 1 187 ? -20.031 12.233 7.965 1.00 91.94 187 GLY A O 1
ATOM 1471 N N . GLY A 1 188 ? -17.841 12.323 7.419 1.00 91.69 188 GLY A N 1
ATOM 1472 C CA . GLY A 1 188 ? -17.335 12.573 8.773 1.00 91.69 188 GLY A CA 1
ATOM 1473 C C . GLY A 1 188 ? -17.310 11.334 9.681 1.00 91.69 188 GLY A C 1
ATOM 1474 O O . GLY A 1 188 ? -17.196 11.476 10.898 1.00 91.69 188 GLY A O 1
ATOM 1475 N N . GLY A 1 189 ? -17.479 10.130 9.125 1.00 97.75 189 GLY A N 1
ATOM 1476 C CA . GLY A 1 189 ? -17.213 8.877 9.829 1.00 97.75 189 GLY A CA 1
ATOM 1477 C C . GLY A 1 189 ? -15.723 8.696 10.125 1.00 97.75 189 GLY A C 1
ATOM 1478 O O . GLY A 1 189 ? -14.881 9.285 9.450 1.00 97.75 189 GLY A O 1
ATOM 1479 N N . VAL A 1 190 ? -15.414 7.890 11.139 1.00 98.69 190 VAL A N 1
ATOM 1480 C CA . VAL A 1 190 ? -14.050 7.698 11.652 1.00 98.69 190 VAL A CA 1
ATOM 1481 C C . VAL A 1 190 ? -13.485 6.359 11.190 1.00 98.69 190 VAL A C 1
ATOM 1483 O O . VAL A 1 190 ? -14.074 5.307 11.450 1.00 98.69 190 VAL A O 1
ATOM 1486 N N . VAL A 1 191 ? -12.317 6.401 10.555 1.00 98.81 191 VAL A N 1
ATOM 1487 C CA . VAL A 1 191 ? -11.568 5.235 10.076 1.00 98.81 191 VAL A CA 1
ATOM 1488 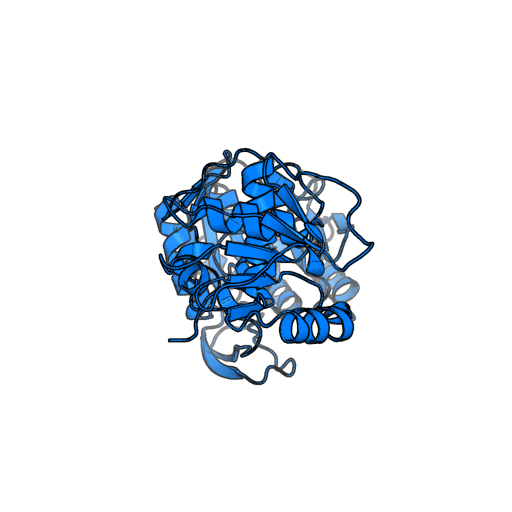C C . VAL A 1 191 ? -10.272 5.108 10.864 1.00 98.81 191 VAL A C 1
ATOM 1490 O O . VAL A 1 191 ? -9.505 6.064 10.961 1.00 98.81 191 VAL A O 1
ATOM 1493 N N . LEU A 1 192 ? -10.004 3.920 11.402 1.00 98.88 192 LEU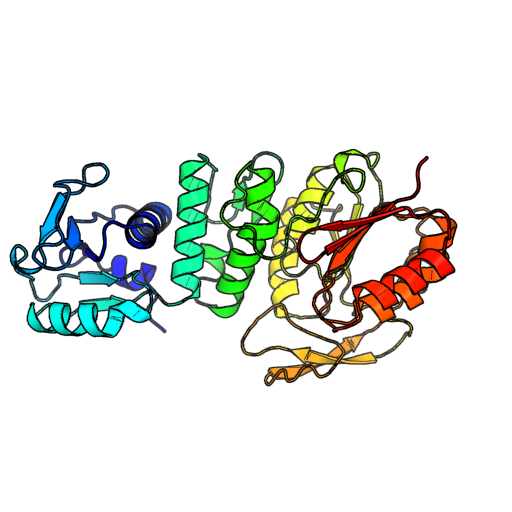 A N 1
ATOM 1494 C CA . LEU A 1 192 ? -8.684 3.564 11.915 1.00 98.88 192 LEU A CA 1
ATOM 1495 C C . LEU A 1 192 ? -7.967 2.740 10.839 1.00 98.88 192 LEU A C 1
ATOM 1497 O O . LEU A 1 192 ? -8.406 1.638 10.505 1.00 98.88 192 LEU A O 1
ATOM 1501 N N . ASP A 1 193 ? -6.896 3.291 10.274 1.00 98.69 193 ASP A N 1
ATOM 1502 C CA . ASP A 1 193 ? -6.020 2.605 9.320 1.00 98.69 193 ASP A CA 1
ATOM 1503 C C . ASP A 1 193 ? -4.806 2.070 10.089 1.00 98.69 193 ASP A C 1
ATOM 1505 O O . ASP A 1 193 ? -3.848 2.798 10.358 1.00 98.69 193 ASP A O 1
ATOM 1509 N N . CYS A 1 194 ? -4.899 0.825 10.561 1.00 98.38 194 CYS A N 1
ATOM 1510 C CA . CYS A 1 194 ? -3.872 0.187 11.376 1.00 98.38 194 CYS A CA 1
ATOM 1511 C C . CYS A 1 194 ? -2.825 -0.476 10.473 1.00 98.38 194 CYS A C 1
ATOM 1513 O O . CYS A 1 194 ? -3.143 -1.440 9.775 1.00 98.38 194 CYS A O 1
ATOM 1515 N N . GLY A 1 195 ? -1.583 0.020 10.514 1.00 95.44 195 GLY A N 1
ATOM 1516 C CA . GLY A 1 195 ? -0.556 -0.353 9.537 1.00 95.44 195 GLY A CA 1
ATOM 1517 C C . GLY A 1 195 ? -0.715 0.457 8.255 1.00 95.44 195 GLY A C 1
ATOM 1518 O O . GLY A 1 195 ? -0.833 -0.090 7.161 1.00 95.44 195 GLY A O 1
ATOM 1519 N N . ALA A 1 196 ? -0.795 1.782 8.400 1.00 95.38 196 ALA A N 1
ATOM 1520 C CA . ALA A 1 196 ? -1.114 2.678 7.293 1.00 95.38 196 ALA A CA 1
ATOM 1521 C C . ALA A 1 196 ? -0.011 2.744 6.221 1.00 95.38 196 ALA A C 1
ATOM 1523 O O . ALA A 1 196 ? -0.270 3.214 5.111 1.00 95.38 196 ALA A O 1
ATOM 1524 N N . ASN A 1 197 ? 1.211 2.304 6.544 1.00 92.56 197 ASN A N 1
ATOM 1525 C CA . ASN A 1 197 ? 2.370 2.282 5.663 1.00 92.56 197 ASN A CA 1
ATOM 1526 C C . ASN A 1 197 ? 2.582 3.620 4.924 1.00 92.56 197 ASN A C 1
ATOM 1528 O O . ASN A 1 197 ? 2.875 4.634 5.556 1.00 92.56 197 ASN A O 1
ATOM 1532 N N . VAL A 1 198 ? 2.420 3.659 3.596 1.00 91.75 198 VAL A N 1
ATOM 1533 C CA . VAL A 1 198 ? 2.568 4.880 2.777 1.00 91.75 198 VAL A CA 1
ATOM 1534 C C . VAL A 1 198 ? 1.269 5.691 2.647 1.00 91.75 198 VAL A C 1
ATOM 1536 O O . VAL A 1 198 ? 1.262 6.768 2.046 1.00 91.75 198 VAL A O 1
ATOM 1539 N N . GLY A 1 199 ? 0.167 5.210 3.222 1.00 94.31 199 GLY A N 1
ATOM 1540 C CA . GLY A 1 199 ? -1.111 5.913 3.322 1.00 94.31 199 GLY A CA 1
ATOM 1541 C C . GLY A 1 199 ? -2.077 5.678 2.171 1.00 94.31 199 GLY A C 1
ATOM 1542 O O . GLY A 1 199 ? -3.013 6.454 2.010 1.00 94.31 199 GLY A O 1
ATOM 1543 N N . THR A 1 200 ? -1.876 4.650 1.350 1.00 94.25 200 THR A N 1
ATOM 1544 C CA . THR A 1 200 ? -2.709 4.394 0.163 1.00 94.25 200 THR A CA 1
ATOM 1545 C C . THR A 1 200 ? -4.187 4.196 0.532 1.00 94.25 200 THR A C 1
ATOM 1547 O O . THR A 1 200 ? -5.061 4.832 -0.058 1.00 94.25 200 THR A O 1
ATOM 1550 N N . PHE A 1 201 ? -4.476 3.381 1.553 1.00 95.88 201 PHE A N 1
ATOM 1551 C CA . PHE A 1 201 ? -5.842 3.208 2.060 1.00 95.88 201 PHE A CA 1
ATOM 1552 C C . PHE A 1 201 ? -6.357 4.478 2.751 1.00 95.88 201 PHE A C 1
ATOM 1554 O O . PHE A 1 201 ? -7.462 4.934 2.456 1.00 95.88 201 PHE A O 1
ATOM 1561 N N . SER A 1 202 ? -5.528 5.108 3.591 1.00 97.75 202 SER A N 1
ATOM 1562 C CA . SER A 1 202 ? -5.831 6.407 4.205 1.00 97.75 202 SER A CA 1
ATOM 1563 C C . SER A 1 202 ? -6.253 7.473 3.183 1.00 97.75 202 SER A C 1
ATOM 1565 O O . SER A 1 202 ? -7.211 8.205 3.417 1.00 97.75 202 SER A O 1
ATOM 1567 N N . ALA A 1 203 ? -5.582 7.549 2.028 1.00 97.06 203 ALA A N 1
ATOM 1568 C CA . ALA A 1 203 ? -5.919 8.462 0.938 1.00 97.06 203 ALA A CA 1
ATOM 1569 C C . ALA A 1 203 ? -7.321 8.202 0.388 1.00 97.06 203 ALA A C 1
ATOM 1571 O O . ALA A 1 203 ? -8.095 9.139 0.200 1.00 97.06 203 ALA A O 1
ATOM 1572 N N . ARG A 1 204 ? -7.653 6.929 0.148 1.00 95.38 204 ARG A N 1
ATOM 1573 C CA . ARG A 1 204 ? -8.975 6.532 -0.332 1.00 95.38 204 ARG A CA 1
ATOM 1574 C C . ARG A 1 204 ? -10.063 6.910 0.670 1.00 95.38 204 ARG A C 1
ATOM 1576 O O . ARG A 1 204 ? -11.019 7.574 0.286 1.00 95.38 204 ARG A O 1
ATOM 1583 N N . ALA A 1 205 ? -9.896 6.557 1.943 1.00 97.12 205 ALA A N 1
ATOM 1584 C CA . ALA A 1 205 ? -10.859 6.906 2.986 1.00 97.12 205 ALA A CA 1
ATOM 1585 C C . ALA A 1 205 ? -11.034 8.428 3.129 1.00 97.12 205 ALA A C 1
ATOM 1587 O O . ALA A 1 205 ? -12.160 8.928 3.136 1.00 97.12 205 ALA A O 1
ATOM 1588 N N . ALA A 1 206 ? -9.937 9.186 3.145 1.00 97.81 206 ALA A N 1
ATOM 1589 C CA . ALA A 1 206 ? -9.990 10.641 3.234 1.00 97.81 206 ALA A CA 1
ATOM 1590 C C . ALA A 1 206 ? -10.653 11.290 2.004 1.00 97.81 206 ALA A C 1
ATOM 1592 O O . ALA A 1 206 ? -11.404 12.257 2.145 1.00 97.81 206 ALA A O 1
ATOM 1593 N N . ALA A 1 207 ? -10.446 10.745 0.799 1.00 96.12 207 ALA A N 1
ATOM 1594 C CA . ALA A 1 207 ? -11.104 11.219 -0.422 1.00 96.12 207 ALA A CA 1
ATOM 1595 C C . ALA A 1 207 ? -12.637 11.097 -0.368 1.00 96.12 207 ALA A C 1
ATOM 1597 O O . ALA A 1 207 ? -13.343 11.859 -1.027 1.00 96.12 207 ALA A O 1
ATOM 1598 N N . MET A 1 208 ? -13.153 10.187 0.460 1.00 94.88 208 MET A N 1
ATOM 1599 C CA . MET A 1 208 ? -14.585 9.988 0.696 1.00 94.88 208 MET A CA 1
ATOM 1600 C C . MET A 1 208 ? -15.157 10.926 1.769 1.00 94.88 208 MET A C 1
ATOM 1602 O O . MET A 1 208 ? -16.337 10.845 2.108 1.00 94.88 208 MET A O 1
ATOM 1606 N N . GLY A 1 209 ? -14.339 11.841 2.298 1.00 96.00 209 GLY A N 1
ATOM 1607 C CA . GLY A 1 209 ? -14.731 12.760 3.363 1.00 96.00 209 GLY A CA 1
ATOM 1608 C C . GLY A 1 209 ? -14.805 12.094 4.736 1.00 96.00 209 GLY A C 1
ATOM 1609 O O . GLY A 1 209 ? -15.571 12.550 5.590 1.00 96.00 209 GLY A O 1
ATOM 1610 N N . LEU A 1 210 ? -14.054 11.008 4.934 1.00 98.00 210 LEU A N 1
ATOM 1611 C CA . LEU A 1 210 ? -13.900 10.344 6.224 1.00 98.00 210 LEU A CA 1
ATOM 1612 C C . LEU A 1 210 ? -12.706 10.923 6.983 1.00 98.00 210 LEU A C 1
ATOM 1614 O O . LEU A 1 210 ? -11.761 11.437 6.382 1.00 98.00 210 LEU A O 1
ATOM 1618 N N . ASP A 1 211 ? -12.773 10.831 8.305 1.00 98.06 211 ASP A N 1
ATOM 1619 C CA . ASP A 1 211 ? -11.705 11.237 9.206 1.00 98.06 211 ASP A CA 1
ATOM 1620 C C . ASP A 1 211 ? -10.837 10.024 9.550 1.00 98.06 211 ASP A C 1
ATOM 1622 O O . ASP A 1 211 ? -11.338 9.022 10.067 1.00 98.06 211 ASP A O 1
ATOM 1626 N N . VAL A 1 212 ? -9.553 10.072 9.197 1.00 98.75 212 VAL A N 1
ATOM 1627 C CA . VAL A 1 212 ? -8.668 8.903 9.206 1.00 98.75 212 VAL A CA 1
ATOM 1628 C C . VAL A 1 212 ? -7.578 9.060 10.254 1.00 98.75 212 VAL A C 1
ATOM 1630 O O . VAL A 1 212 ? -6.752 9.968 10.171 1.00 98.75 212 VAL A O 1
ATOM 1633 N N . TYR A 1 213 ? -7.510 8.115 11.187 1.00 98.75 213 TYR A N 1
ATOM 1634 C CA . TYR A 1 213 ? -6.375 7.940 12.089 1.00 98.75 213 TYR A CA 1
ATOM 1635 C C . TYR A 1 213 ? -5.482 6.816 11.560 1.00 98.75 213 TYR A C 1
ATOM 1637 O O . TYR A 1 213 ? -5.819 5.635 11.644 1.00 98.75 213 TYR A O 1
ATOM 1645 N N . ALA A 1 214 ? -4.358 7.212 10.972 1.00 98.62 214 ALA A N 1
ATOM 1646 C CA . ALA A 1 214 ? -3.386 6.359 10.310 1.00 98.62 214 ALA A CA 1
ATOM 1647 C C . ALA A 1 214 ? -2.273 5.963 11.289 1.00 98.62 214 ALA A C 1
ATOM 1649 O O . ALA A 1 214 ? -1.404 6.779 11.609 1.00 98.62 214 ALA A O 1
ATOM 1650 N N . PHE A 1 215 ? -2.302 4.719 11.768 1.00 98.62 215 PHE A N 1
ATOM 1651 C CA . PHE A 1 215 ? -1.322 4.190 12.714 1.00 98.62 215 PHE A CA 1
ATOM 1652 C C . PHE A 1 215 ? -0.144 3.569 11.974 1.00 98.62 215 PHE A C 1
ATOM 1654 O O . PHE A 1 215 ? -0.305 2.582 11.256 1.00 98.62 215 PHE A O 1
ATOM 1661 N N . GLU A 1 216 ? 1.041 4.136 12.178 1.00 97.06 216 GLU A N 1
ATOM 1662 C CA . GLU A 1 216 ? 2.287 3.646 11.596 1.00 97.06 216 GLU A CA 1
ATOM 1663 C C . GLU A 1 216 ? 3.468 4.048 12.494 1.00 97.06 216 GLU A C 1
ATOM 1665 O O . GLU A 1 216 ? 3.773 5.241 12.597 1.00 97.06 216 GLU A O 1
ATOM 1670 N N . PRO A 1 217 ? 4.132 3.099 13.177 1.00 95.25 217 PRO A N 1
ATOM 1671 C CA . PRO A 1 217 ? 5.276 3.403 14.032 1.00 95.25 217 PRO A CA 1
ATOM 1672 C C . PRO A 1 217 ? 6.618 3.483 13.276 1.00 95.25 217 PRO A C 1
ATOM 1674 O O . PRO A 1 217 ? 7.579 4.050 13.807 1.00 95.25 217 PRO A O 1
ATOM 1677 N N . ALA A 1 218 ? 6.732 2.937 12.060 1.00 91.19 218 ALA A N 1
ATOM 1678 C CA . ALA A 1 218 ? 7.998 2.835 11.343 1.00 91.19 218 ALA A CA 1
ATOM 1679 C C . ALA A 1 218 ? 8.402 4.166 10.660 1.00 91.19 218 ALA A C 1
ATOM 1681 O O . ALA A 1 218 ? 7.646 4.725 9.861 1.00 91.19 218 ALA A O 1
ATOM 1682 N N . PRO A 1 219 ? 9.635 4.674 10.874 1.00 89.62 219 PRO A N 1
ATOM 1683 C CA . PRO A 1 219 ? 10.049 5.987 10.368 1.00 89.62 219 PRO A CA 1
ATOM 1684 C C . PRO A 1 219 ? 10.014 6.151 8.844 1.00 89.62 219 PRO A C 1
ATOM 1686 O O . PRO A 1 219 ? 9.726 7.245 8.352 1.00 89.62 219 PRO A O 1
ATOM 1689 N N . VAL A 1 220 ? 10.350 5.098 8.091 1.00 86.81 220 VAL A N 1
ATOM 1690 C CA . VAL A 1 220 ? 10.423 5.183 6.625 1.00 86.81 220 VAL A CA 1
ATOM 1691 C C . VAL A 1 220 ? 9.024 5.248 6.001 1.00 86.81 220 VAL A C 1
ATOM 1693 O O . VAL A 1 220 ? 8.787 6.210 5.270 1.00 86.81 220 VAL A O 1
ATOM 1696 N N . PRO A 1 221 ? 8.076 4.344 6.320 1.00 89.06 221 PRO A N 1
ATOM 1697 C CA . PRO A 1 221 ? 6.680 4.504 5.916 1.00 89.06 221 PRO A CA 1
ATOM 1698 C C . PRO A 1 221 ? 6.068 5.857 6.302 1.00 89.06 221 PRO A C 1
ATOM 1700 O O . PRO A 1 221 ? 5.525 6.541 5.434 1.00 89.06 221 PRO A O 1
ATOM 1703 N N . ILE A 1 222 ? 6.281 6.337 7.541 1.00 93.31 222 ILE A N 1
ATOM 1704 C CA . ILE A 1 222 ? 5.799 7.661 7.992 1.00 93.31 222 ILE A CA 1
ATOM 1705 C C . ILE A 1 222 ? 6.231 8.778 7.036 1.00 93.31 222 ILE A C 1
ATOM 1707 O O . ILE A 1 222 ? 5.444 9.674 6.733 1.00 93.31 222 ILE A O 1
ATOM 1711 N N . LYS A 1 223 ? 7.477 8.759 6.545 1.00 91.69 223 LYS A N 1
ATOM 1712 C CA . LYS A 1 223 ? 7.971 9.781 5.607 1.00 91.69 223 LYS A CA 1
ATOM 1713 C C . LYS A 1 223 ? 7.095 9.864 4.352 1.00 91.69 223 LYS A C 1
ATOM 1715 O O . LYS A 1 223 ? 6.873 10.965 3.845 1.00 91.69 223 LYS A O 1
ATOM 1720 N N . TRP A 1 224 ? 6.625 8.726 3.849 1.00 91.19 224 TRP A N 1
ATOM 1721 C CA . TRP A 1 224 ? 5.754 8.641 2.680 1.00 91.19 224 TRP A CA 1
ATOM 1722 C C . TRP A 1 224 ? 4.298 8.961 3.032 1.00 91.19 224 TRP A C 1
ATOM 1724 O O . TRP A 1 224 ? 3.665 9.745 2.328 1.00 91.19 224 TRP A O 1
ATOM 1734 N N . LEU A 1 225 ? 3.810 8.479 4.175 1.00 94.56 225 LEU A N 1
ATOM 1735 C CA . LEU A 1 225 ? 2.488 8.808 4.711 1.00 94.56 225 LEU A CA 1
ATOM 1736 C C . LEU A 1 225 ? 2.287 10.320 4.901 1.00 94.56 225 LEU A C 1
ATOM 1738 O O . LEU A 1 225 ? 1.231 10.853 4.571 1.00 94.56 225 LEU A O 1
ATOM 1742 N N . GLU A 1 226 ? 3.316 11.049 5.341 1.00 95.69 226 GLU A N 1
ATOM 1743 C CA . GLU A 1 226 ? 3.300 12.518 5.433 1.00 95.69 226 GLU A CA 1
ATOM 1744 C C . GLU A 1 226 ? 3.113 13.196 4.065 1.00 95.69 226 GLU A C 1
ATOM 1746 O O . GLU A 1 226 ? 2.562 14.295 3.972 1.00 95.69 226 GLU A O 1
ATOM 1751 N N . MET A 1 227 ? 3.565 12.567 2.976 1.00 94.69 227 MET A N 1
ATOM 1752 C CA . MET A 1 227 ? 3.292 13.057 1.623 1.00 94.69 227 MET A CA 1
ATOM 1753 C C . MET A 1 227 ? 1.833 12.839 1.246 1.00 94.69 227 MET A C 1
ATOM 1755 O O . MET A 1 227 ? 1.211 13.744 0.694 1.00 94.69 227 MET A O 1
ATOM 1759 N N . THR A 1 228 ? 1.287 11.676 1.587 1.00 95.69 228 THR A N 1
ATOM 1760 C CA . THR A 1 228 ? -0.118 11.345 1.354 1.00 95.69 228 THR A CA 1
ATOM 1761 C C . THR A 1 228 ? -1.042 12.271 2.135 1.00 95.69 228 THR A C 1
ATOM 1763 O O . THR A 1 228 ? -1.934 12.885 1.553 1.00 95.69 228 THR A O 1
ATOM 1766 N N . LYS A 1 229 ? -0.763 12.490 3.425 1.00 97.19 229 LYS A N 1
ATOM 1767 C CA . LYS A 1 229 ? -1.489 13.432 4.285 1.00 97.19 229 LYS A CA 1
ATOM 1768 C C . LYS A 1 229 ? -1.611 14.825 3.668 1.00 97.19 229 LYS A C 1
ATOM 1770 O O . LYS A 1 229 ? -2.686 15.419 3.694 1.00 97.19 229 LYS A O 1
ATOM 1775 N N . LYS A 1 230 ? -0.541 15.353 3.063 1.00 96.31 230 LYS A N 1
ATOM 1776 C CA . LYS A 1 230 ? -0.556 16.691 2.439 1.00 96.31 230 LYS A CA 1
ATOM 1777 C C . LYS A 1 230 ? -1.595 16.835 1.325 1.00 96.31 230 LYS A C 1
ATOM 1779 O O . LYS A 1 230 ? -2.033 17.956 1.075 1.00 96.31 230 LYS A O 1
ATOM 1784 N N . LEU A 1 231 ? -2.002 15.739 0.683 1.00 96.19 231 LEU A N 1
ATOM 1785 C CA . LEU A 1 231 ? -3.036 15.744 -0.355 1.00 96.19 231 LEU A CA 1
ATOM 1786 C C . LEU A 1 231 ? -4.451 15.900 0.232 1.00 96.19 231 LEU A C 1
ATOM 1788 O O . LEU A 1 231 ? -5.325 16.435 -0.447 1.00 96.19 231 LEU A O 1
ATOM 1792 N N . TYR A 1 232 ? -4.653 15.508 1.496 1.00 96.31 232 TYR A N 1
ATOM 1793 C CA . TYR A 1 232 ? -5.960 15.467 2.172 1.00 96.31 232 TYR A CA 1
ATOM 1794 C C . TYR A 1 232 ? -6.059 16.363 3.410 1.00 96.31 232 TYR A C 1
ATOM 1796 O O . TYR A 1 232 ? -7.053 16.325 4.131 1.00 96.31 232 TYR A O 1
ATOM 1804 N N . LYS A 1 233 ? -5.058 17.224 3.627 1.00 87.00 233 LYS A N 1
ATOM 1805 C CA . LYS A 1 233 ? -5.033 18.245 4.683 1.00 87.00 233 LYS A CA 1
ATOM 1806 C C . LYS A 1 233 ? -5.316 17.651 6.071 1.00 87.00 233 LYS A C 1
ATOM 1808 O O . LYS A 1 233 ? -4.471 16.938 6.607 1.00 87.00 233 LYS A O 1
ATOM 1813 N N . ASP A 1 234 ? -6.473 17.986 6.637 1.00 90.50 234 ASP A N 1
ATOM 1814 C CA . ASP A 1 234 ? -6.841 17.722 8.024 1.00 90.50 234 ASP A CA 1
ATOM 1815 C C . ASP A 1 234 ? -7.567 16.385 8.206 1.00 90.50 234 ASP A C 1
ATOM 1817 O O . ASP A 1 234 ? -7.769 15.990 9.341 1.00 90.50 234 ASP A O 1
ATOM 1821 N N . SER A 1 235 ? -7.916 15.676 7.124 1.00 96.69 235 SER A N 1
ATOM 1822 C CA . SER A 1 235 ? -8.639 14.393 7.186 1.00 96.69 235 SER A CA 1
ATOM 1823 C C . SER A 1 235 ? -7.750 13.183 7.489 1.00 96.69 235 SER A C 1
ATOM 1825 O O . SER A 1 235 ? -8.264 12.080 7.635 1.00 96.69 235 SER A O 1
ATOM 1827 N N . ILE A 1 236 ? -6.421 13.349 7.513 1.00 98.44 236 ILE A N 1
ATOM 1828 C CA . ILE A 1 236 ? -5.473 12.272 7.838 1.00 98.44 236 ILE A CA 1
ATOM 1829 C C . ILE A 1 236 ? -4.621 12.688 9.042 1.00 98.44 236 ILE A C 1
ATOM 1831 O O . ILE A 1 236 ? -3.766 13.582 8.972 1.00 98.44 236 ILE A O 1
ATOM 1835 N N . HIS A 1 237 ? -4.815 11.978 10.145 1.00 98.06 237 HIS A N 1
ATOM 1836 C CA . HIS A 1 237 ? -4.076 12.095 11.393 1.00 98.06 237 HIS A CA 1
ATOM 1837 C C . HIS A 1 237 ? -3.061 10.957 11.486 1.00 98.06 237 HIS A C 1
ATOM 1839 O O . HIS A 1 237 ? -3.431 9.791 11.442 1.00 98.06 237 HIS A O 1
ATOM 1845 N N . ILE A 1 238 ? -1.772 11.287 11.580 1.00 98.38 238 ILE A N 1
ATOM 1846 C CA . ILE A 1 238 ? -0.707 10.279 11.649 1.00 98.38 238 ILE A CA 1
ATOM 1847 C C . ILE A 1 238 ? -0.411 9.990 13.112 1.00 98.38 238 ILE A C 1
ATOM 1849 O O . ILE A 1 238 ? 0.056 10.874 13.834 1.00 98.38 238 ILE A O 1
ATOM 1853 N N . GLU A 1 239 ? -0.620 8.741 13.505 1.00 98.25 239 GLU A N 1
ATOM 1854 C CA . GLU A 1 239 ? -0.424 8.237 14.855 1.00 98.25 239 GLU A CA 1
ATOM 1855 C C . GLU A 1 239 ? 0.795 7.312 14.885 1.00 98.25 239 GLU A C 1
ATOM 1857 O O . GLU A 1 239 ? 0.801 6.219 14.322 1.00 98.25 239 GLU A O 1
ATOM 1862 N N . LYS A 1 240 ? 1.863 7.749 15.558 1.00 97.44 240 LYS A N 1
ATOM 1863 C CA . LYS A 1 240 ? 3.150 7.028 15.608 1.00 97.44 240 LYS A CA 1
ATOM 1864 C C . LYS A 1 240 ? 3.168 5.966 16.705 1.00 97.44 240 LYS A C 1
ATOM 1866 O O . LYS A 1 240 ? 4.116 5.888 17.484 1.00 97.44 240 LYS A O 1
ATOM 1871 N N . TYR A 1 241 ? 2.088 5.199 16.786 1.00 97.00 241 TYR A N 1
ATOM 1872 C CA . TYR A 1 241 ? 1.898 4.143 17.768 1.00 97.00 241 TYR A CA 1
ATOM 1873 C C . TYR A 1 241 ? 1.822 2.791 17.075 1.00 97.00 241 TYR A C 1
ATOM 1875 O O . TYR A 1 241 ? 1.160 2.646 16.048 1.00 97.00 241 TYR A O 1
ATOM 1883 N N . ALA A 1 242 ? 2.447 1.788 17.681 1.00 97.38 242 ALA A N 1
ATOM 1884 C CA . ALA A 1 242 ? 2.079 0.408 17.419 1.00 97.38 242 ALA A CA 1
ATOM 1885 C C . ALA A 1 242 ? 0.807 0.068 18.219 1.00 97.38 242 ALA A C 1
ATOM 1887 O O . ALA A 1 242 ? 0.601 0.597 19.316 1.00 97.38 242 ALA A O 1
ATOM 1888 N N . LEU A 1 243 ? -0.048 -0.803 17.681 1.00 98.06 243 LEU A N 1
ATOM 1889 C CA . LEU A 1 243 ? -1.300 -1.193 18.332 1.00 98.06 243 LEU A CA 1
ATOM 1890 C C . LEU A 1 243 ? -1.202 -2.597 18.926 1.00 98.06 243 LEU A C 1
ATOM 1892 O O . LEU A 1 243 ? -0.794 -3.538 18.248 1.00 98.06 243 LEU A O 1
ATOM 1896 N N . ALA A 1 244 ? -1.600 -2.732 20.190 1.00 97.81 244 ALA A N 1
ATOM 1897 C CA . ALA A 1 244 ? -1.622 -4.000 20.918 1.00 97.81 244 ALA A CA 1
ATOM 1898 C C . ALA A 1 244 ? -2.739 -4.007 21.983 1.00 97.81 244 ALA A C 1
ATOM 1900 O O . ALA A 1 244 ? -3.672 -3.205 21.919 1.00 97.81 244 ALA A O 1
ATOM 1901 N N . ASP A 1 245 ? -2.646 -4.904 22.969 1.00 97.81 245 ASP A N 1
ATOM 1902 C CA . ASP A 1 245 ? -3.528 -4.975 24.144 1.00 97.81 245 ASP A CA 1
ATOM 1903 C C . ASP A 1 245 ? -2.915 -4.364 25.420 1.00 97.81 245 ASP A C 1
ATOM 1905 O O . ASP A 1 245 ? -3.424 -4.575 26.524 1.00 97.81 245 ASP A O 1
A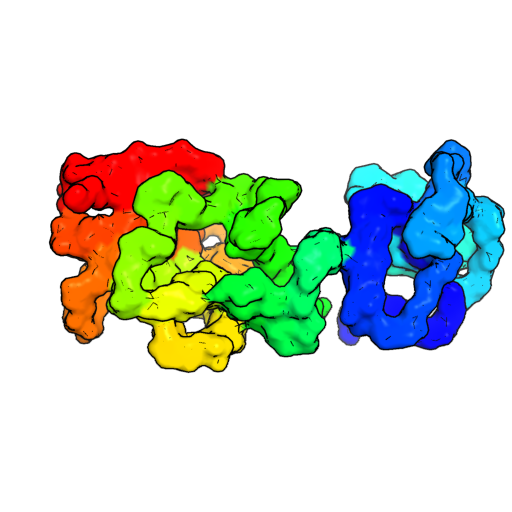TOM 1909 N N . TYR A 1 246 ? -1.852 -3.566 25.279 1.00 98.06 246 TYR A N 1
ATOM 1910 C CA . TYR A 1 246 ? -1.191 -2.861 26.376 1.00 98.06 246 TYR A CA 1
ATOM 1911 C C . TYR A 1 246 ? -0.715 -1.457 25.972 1.00 98.06 246 TYR A C 1
ATOM 1913 O O . TYR A 1 246 ? -0.559 -1.144 24.796 1.00 98.06 246 TYR A O 1
ATOM 1921 N N . GLU A 1 247 ? -0.455 -0.616 26.976 1.00 98.19 247 GLU A N 1
ATOM 1922 C CA . GLU A 1 247 ? 0.203 0.686 26.818 1.00 98.19 247 GLU A CA 1
ATOM 1923 C C . GLU A 1 247 ? 1.692 0.571 27.163 1.00 98.19 247 GLU A C 1
ATOM 1925 O O . GLU A 1 247 ? 2.069 -0.183 28.066 1.00 98.19 247 GLU A O 1
ATOM 1930 N N . GLY A 1 248 ? 2.538 1.376 26.524 1.00 96.69 248 GLY A N 1
ATOM 1931 C CA . GLY A 1 248 ? 3.933 1.528 26.934 1.00 96.69 248 GLY A CA 1
ATOM 1932 C C . GLY A 1 248 ? 4.885 1.649 25.760 1.00 96.69 248 GLY A C 1
ATOM 1933 O O . GLY A 1 248 ? 4.611 2.364 24.804 1.00 96.69 248 GLY A O 1
ATOM 1934 N N . LYS A 1 249 ? 6.028 0.970 25.857 1.00 95.62 249 LYS A N 1
ATOM 1935 C CA . LYS A 1 249 ? 7.024 0.883 24.788 1.00 95.62 249 LYS A CA 1
ATOM 1936 C C . LYS A 1 249 ? 7.346 -0.568 24.495 1.00 95.62 249 LYS A C 1
ATOM 1938 O O . LYS A 1 249 ? 7.347 -1.388 25.412 1.00 95.62 249 LYS A O 1
ATOM 1943 N N . THR A 1 250 ? 7.671 -0.857 23.245 1.00 93.44 250 THR A N 1
ATOM 1944 C CA . THR A 1 250 ? 8.136 -2.180 22.829 1.00 93.44 250 THR A CA 1
ATOM 1945 C C . THR A 1 250 ? 9.267 -2.073 21.818 1.00 93.44 250 THR A C 1
ATOM 1947 O O . THR A 1 250 ? 9.443 -1.033 21.177 1.00 93.44 250 THR A O 1
ATOM 1950 N N . GLN A 1 251 ? 10.017 -3.163 21.674 1.00 91.44 251 GLN A N 1
ATOM 1951 C CA . GLN A 1 251 ? 10.949 -3.309 20.566 1.00 91.44 251 GLN A CA 1
ATOM 1952 C C . GLN A 1 251 ? 10.162 -3.650 19.307 1.00 91.44 251 GLN A C 1
ATOM 1954 O O . GLN A 1 251 ? 9.449 -4.649 19.264 1.00 91.44 251 GLN A O 1
ATOM 1959 N N . PHE A 1 252 ? 10.324 -2.825 18.285 1.00 88.31 252 PHE A N 1
ATOM 1960 C CA . PHE A 1 252 ? 9.744 -3.013 16.970 1.00 88.31 252 PHE A CA 1
ATOM 1961 C C . PHE A 1 252 ? 10.822 -3.493 16.004 1.00 88.31 252 PHE A C 1
ATOM 1963 O O . PHE A 1 252 ? 11.904 -2.909 15.910 1.00 88.31 252 PHE A O 1
ATOM 1970 N N . TYR A 1 253 ? 10.529 -4.583 15.314 1.00 86.00 253 TYR A N 1
ATOM 1971 C CA . TYR A 1 253 ? 11.443 -5.299 14.443 1.00 86.00 253 TYR A CA 1
ATOM 1972 C C . TYR A 1 253 ? 11.257 -4.791 13.021 1.00 86.00 253 TYR A C 1
ATOM 1974 O O . TYR A 1 253 ? 10.264 -5.121 12.374 1.00 86.00 253 TYR A O 1
ATOM 1982 N N . LEU A 1 254 ? 12.205 -3.998 12.523 1.00 82.31 254 LEU A N 1
ATOM 1983 C CA . LEU A 1 254 ? 12.196 -3.573 11.129 1.00 82.31 254 LEU A CA 1
ATOM 1984 C C . LEU A 1 254 ? 12.683 -4.715 10.231 1.00 82.31 254 LEU A C 1
ATOM 1986 O O . LEU A 1 254 ? 13.537 -5.521 10.608 1.00 82.31 254 LEU A O 1
ATOM 1990 N N . SER A 1 255 ? 12.152 -4.774 9.014 1.00 73.94 255 SER A N 1
ATOM 1991 C CA . SER A 1 255 ? 12.607 -5.716 7.995 1.00 73.94 255 SER A CA 1
ATOM 1992 C C . SER A 1 255 ? 13.578 -5.029 7.036 1.00 73.94 255 SER A C 1
ATOM 1994 O O . SER A 1 255 ? 13.218 -4.073 6.352 1.00 73.94 255 SER A O 1
ATOM 1996 N N . ASP A 1 256 ? 14.806 -5.548 6.943 1.00 64.38 256 ASP A N 1
ATOM 1997 C CA . ASP A 1 256 ? 15.811 -5.073 5.975 1.00 64.38 256 ASP A CA 1
ATOM 1998 C C . ASP A 1 256 ? 15.406 -5.355 4.520 1.00 64.38 256 ASP A C 1
ATOM 2000 O O . ASP A 1 256 ? 15.871 -4.694 3.591 1.00 64.38 256 ASP A O 1
ATOM 2004 N N . SER A 1 257 ? 14.572 -6.378 4.311 1.00 59.53 257 SER A N 1
ATOM 2005 C CA . SER A 1 257 ? 14.131 -6.824 2.988 1.00 59.53 257 SER A CA 1
ATOM 2006 C C . SER A 1 257 ? 12.787 -6.240 2.557 1.00 59.53 257 SER A C 1
ATOM 2008 O O . SER A 1 257 ? 12.496 -6.275 1.363 1.00 59.53 257 SER A O 1
ATOM 2010 N N . SER A 1 258 ? 11.980 -5.726 3.493 1.00 60.91 258 SER A N 1
ATOM 2011 C CA . SER A 1 258 ? 10.638 -5.204 3.219 1.00 60.91 258 SER A CA 1
ATOM 2012 C C . SER A 1 258 ? 10.301 -3.997 4.112 1.00 60.91 258 SER A C 1
ATOM 2014 O O . SER A 1 258 ? 9.828 -4.140 5.237 1.00 60.91 258 SER A O 1
ATOM 2016 N N . ILE A 1 259 ? 10.550 -2.783 3.609 1.00 62.34 259 ILE A N 1
ATOM 2017 C CA . ILE A 1 259 ? 10.172 -1.509 4.249 1.00 62.34 259 ILE A CA 1
ATOM 2018 C C . ILE A 1 259 ? 8.640 -1.381 4.389 1.00 62.34 259 ILE A C 1
ATOM 2020 O O . ILE A 1 259 ? 7.956 -0.968 3.462 1.00 62.34 259 ILE A O 1
ATOM 2024 N N . GLY A 1 260 ? 8.102 -1.711 5.558 1.00 60.19 260 GLY A N 1
ATOM 2025 C CA . GLY A 1 260 ? 6.652 -1.734 5.813 1.00 60.19 260 GLY A CA 1
ATOM 2026 C C . GLY A 1 260 ? 6.212 -3.008 6.526 1.00 60.19 260 GLY A C 1
ATOM 2027 O O . GLY A 1 260 ? 5.253 -2.975 7.279 1.00 60.19 260 GLY A O 1
ATOM 2028 N N . ALA A 1 261 ? 7.002 -4.083 6.426 1.00 71.50 261 ALA A N 1
ATOM 2029 C CA . ALA A 1 261 ? 6.770 -5.335 7.150 1.00 71.50 261 ALA A CA 1
ATOM 2030 C C . ALA A 1 261 ? 7.333 -5.309 8.587 1.00 71.50 261 ALA A C 1
ATOM 2032 O O . ALA A 1 261 ? 7.985 -6.255 9.047 1.00 71.50 261 ALA A O 1
ATOM 2033 N N . GLY A 1 262 ? 7.203 -4.165 9.261 1.00 71.06 262 GLY A N 1
ATOM 2034 C CA . GLY A 1 262 ? 7.668 -3.998 10.632 1.00 71.06 262 GLY A CA 1
ATOM 2035 C C . GLY A 1 262 ? 6.686 -4.618 11.622 1.00 71.06 262 GLY A C 1
ATOM 2036 O O . GLY A 1 262 ? 5.480 -4.466 11.463 1.00 71.06 262 GLY A O 1
ATOM 2037 N N . SER A 1 263 ? 7.182 -5.284 12.664 1.00 79.25 263 SER A N 1
ATOM 2038 C CA . SER A 1 263 ? 6.330 -6.014 13.614 1.00 79.25 263 SER A CA 1
ATOM 2039 C C . SER A 1 263 ? 6.733 -5.782 15.068 1.00 79.25 263 SER A C 1
ATOM 2041 O O . SER A 1 263 ? 7.900 -5.558 15.383 1.00 79.25 263 SER A O 1
ATOM 2043 N N . ILE A 1 264 ? 5.769 -5.879 15.990 1.00 73.88 264 ILE A N 1
ATOM 2044 C CA . ILE A 1 264 ? 6.051 -5.923 17.439 1.00 73.88 264 ILE A CA 1
ATOM 2045 C C . ILE A 1 264 ? 6.679 -7.275 17.831 1.00 73.88 264 ILE A C 1
ATOM 2047 O O . ILE A 1 264 ? 7.478 -7.354 18.762 1.00 73.88 264 ILE A O 1
ATOM 2051 N N . GLU A 1 265 ? 6.322 -8.351 17.128 1.00 75.25 265 GLU A N 1
ATOM 2052 C CA . GLU A 1 265 ? 6.838 -9.697 17.385 1.00 75.25 265 GLU A CA 1
ATOM 2053 C C . GLU A 1 265 ? 8.095 -9.991 16.551 1.00 75.25 265 GLU A C 1
ATOM 2055 O O . GLU A 1 265 ? 8.228 -9.512 15.424 1.00 75.25 265 GLU A O 1
ATOM 2060 N N . ASP A 1 266 ? 9.012 -10.809 17.080 1.00 74.50 266 ASP A N 1
ATOM 2061 C CA . ASP A 1 266 ? 10.158 -11.301 16.308 1.00 74.50 266 ASP A CA 1
ATOM 2062 C C . ASP A 1 266 ? 9.692 -12.379 15.325 1.00 74.50 266 ASP A C 1
ATOM 2064 O O . ASP A 1 266 ? 9.442 -13.526 15.699 1.00 74.50 266 ASP A O 1
ATOM 2068 N N . ARG A 1 267 ? 9.577 -12.001 14.053 1.00 70.25 267 ARG A N 1
ATOM 2069 C CA . ARG A 1 267 ? 9.131 -12.892 12.973 1.00 70.25 267 ARG A CA 1
ATOM 2070 C C . ARG A 1 267 ? 10.294 -13.379 12.105 1.00 70.25 267 ARG A C 1
ATOM 2072 O O . ARG A 1 267 ? 10.107 -13.767 10.956 1.00 70.25 267 ARG A O 1
ATOM 2079 N N . GLY A 1 268 ? 11.515 -13.363 12.650 1.00 64.88 268 GLY A N 1
ATOM 2080 C CA . GLY A 1 268 ? 12.739 -13.682 11.910 1.00 64.88 268 GLY A CA 1
ATOM 2081 C C . GLY A 1 268 ? 13.246 -12.522 11.049 1.00 64.88 268 GLY A C 1
ATOM 2082 O O . GLY A 1 268 ? 14.106 -12.722 10.184 1.00 64.88 268 GLY A O 1
ATOM 2083 N N . ASN A 1 269 ? 12.729 -11.315 11.293 1.00 65.81 269 ASN A N 1
ATOM 2084 C CA . ASN A 1 269 ? 13.194 -10.083 10.672 1.00 65.81 269 ASN A CA 1
ATOM 2085 C C . ASN A 1 269 ? 14.650 -9.830 11.086 1.00 65.81 269 ASN A C 1
ATOM 2087 O O . ASN A 1 269 ? 14.977 -9.746 12.268 1.00 65.81 269 ASN A O 1
ATOM 2091 N N . LYS A 1 270 ? 15.547 -9.731 10.100 1.00 65.31 270 LYS A N 1
ATOM 2092 C CA . LYS A 1 270 ? 16.988 -9.518 10.334 1.00 65.31 270 LYS A CA 1
ATOM 2093 C C . LYS A 1 270 ? 17.383 -8.046 10.490 1.00 65.31 270 LYS A C 1
ATOM 2095 O O . LYS A 1 270 ? 18.576 -7.782 10.615 1.00 65.31 270 LYS A O 1
ATOM 2100 N N . GLY A 1 271 ? 16.415 -7.131 10.453 1.00 68.06 271 GLY A N 1
ATOM 2101 C CA . GLY A 1 271 ? 16.689 -5.702 10.454 1.00 68.06 271 GLY A CA 1
ATOM 2102 C C . GLY A 1 271 ? 16.883 -5.083 11.826 1.00 68.06 271 GLY A C 1
ATOM 2103 O O . GLY A 1 271 ? 16.905 -5.754 12.863 1.00 68.06 271 GLY A O 1
ATOM 2104 N N . GLU A 1 272 ? 17.081 -3.767 11.805 1.00 81.12 272 GLU A N 1
ATOM 2105 C CA . GLU A 1 272 ? 17.254 -2.953 13.003 1.00 81.12 272 GLU A CA 1
ATOM 2106 C C . GLU A 1 272 ? 16.026 -3.047 13.921 1.00 81.12 272 GLU A C 1
ATOM 2108 O O . GLU A 1 272 ? 14.879 -3.114 13.473 1.00 81.12 272 GLU A O 1
ATOM 2113 N N . LYS A 1 273 ? 16.272 -3.038 15.232 1.00 87.44 273 LYS A N 1
ATOM 2114 C CA . LYS A 1 273 ? 15.216 -2.920 16.236 1.00 87.44 273 LYS A CA 1
ATOM 2115 C C . LYS A 1 273 ? 15.148 -1.479 16.707 1.00 87.44 273 LYS A C 1
ATOM 2117 O O . LYS A 1 273 ? 16.171 -0.924 17.104 1.00 87.44 273 LYS A O 1
ATOM 2122 N N . ILE A 1 274 ? 13.953 -0.908 16.712 1.00 90.75 274 ILE A N 1
ATOM 2123 C CA . ILE A 1 274 ? 13.702 0.438 17.232 1.00 90.75 274 ILE A CA 1
ATOM 2124 C C . ILE A 1 274 ? 12.727 0.367 18.407 1.00 90.75 274 ILE A C 1
ATOM 2126 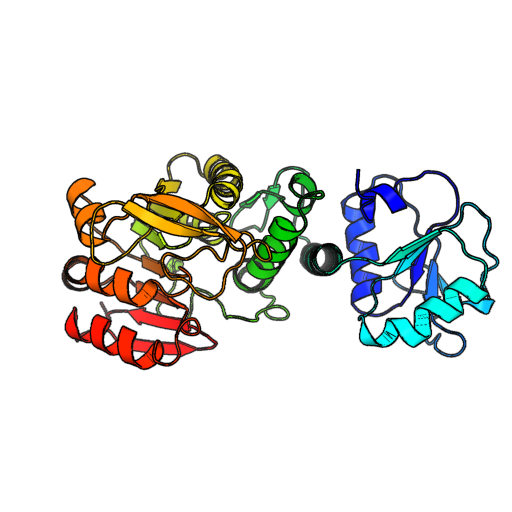O O . ILE A 1 274 ? 11.872 -0.512 18.448 1.00 90.75 274 ILE A O 1
ATOM 2130 N N . ASP A 1 275 ? 12.841 1.286 19.362 1.00 93.94 275 ASP A N 1
ATOM 2131 C CA . ASP A 1 275 ? 11.833 1.425 20.415 1.00 93.94 275 ASP A CA 1
ATOM 2132 C C . ASP A 1 275 ? 10.680 2.291 19.902 1.00 93.94 275 ASP A C 1
ATOM 2134 O O . ASP A 1 275 ? 10.899 3.423 19.460 1.00 93.94 275 ASP A O 1
ATOM 2138 N N . VAL A 1 276 ? 9.454 1.779 19.996 1.00 95.56 276 VAL A N 1
ATOM 2139 C CA . VAL A 1 276 ? 8.234 2.494 19.586 1.00 95.56 276 VAL A CA 1
ATOM 2140 C C . VAL A 1 276 ? 7.248 2.565 20.740 1.00 95.56 276 VAL A C 1
ATOM 2142 O O . VAL A 1 276 ? 7.235 1.694 21.615 1.00 95.56 276 VAL A O 1
ATOM 2145 N N . ASP A 1 277 ? 6.421 3.608 20.746 1.00 97.62 277 ASP A N 1
ATOM 2146 C CA . ASP A 1 277 ? 5.313 3.711 21.687 1.00 97.62 277 ASP A CA 1
ATOM 2147 C C . ASP A 1 277 ? 4.175 2.771 21.256 1.00 97.62 277 ASP A C 1
ATOM 2149 O O . ASP A 1 277 ? 3.884 2.615 20.068 1.00 97.62 277 ASP A O 1
ATOM 2153 N N . VAL A 1 278 ? 3.525 2.145 22.234 1.00 98.19 278 VAL A N 1
ATOM 2154 C CA . VAL A 1 278 ? 2.413 1.209 22.048 1.00 98.19 278 VAL A CA 1
ATOM 2155 C C . VAL A 1 278 ? 1.182 1.757 22.747 1.00 98.19 278 VAL A C 1
ATOM 2157 O O . VAL A 1 278 ? 1.273 2.230 23.885 1.00 98.19 278 VAL A O 1
ATOM 2160 N N . THR A 1 279 ? 0.037 1.667 22.078 1.00 98.56 279 THR A N 1
ATOM 2161 C CA . THR A 1 279 ? -1.265 1.971 22.668 1.00 98.56 279 THR A CA 1
ATOM 2162 C C . THR A 1 279 ? -2.304 0.924 22.271 1.00 98.56 279 THR A C 1
ATOM 2164 O O . THR A 1 279 ? -2.106 0.126 21.354 1.00 98.56 279 THR A O 1
ATOM 2167 N N . THR A 1 280 ? -3.427 0.923 22.972 1.00 98.81 280 THR A N 1
ATOM 2168 C CA . THR A 1 280 ? -4.614 0.138 22.641 1.00 98.81 280 THR A CA 1
ATOM 2169 C C . THR A 1 280 ? -5.617 0.994 21.873 1.00 98.81 280 THR A C 1
ATOM 2171 O O . THR A 1 280 ? -5.699 2.208 22.073 1.00 98.81 280 THR A O 1
ATOM 2174 N N . VAL A 1 281 ? -6.434 0.366 21.023 1.00 98.88 281 VAL A N 1
ATOM 2175 C CA . VAL A 1 281 ? -7.518 1.069 20.314 1.00 98.88 281 VAL A CA 1
ATOM 2176 C C . VAL A 1 281 ? -8.491 1.706 21.309 1.00 98.88 281 VAL A C 1
ATOM 2178 O O . VAL A 1 281 ? -8.858 2.866 21.149 1.00 98.88 281 VAL A O 1
ATOM 2181 N N . ASP A 1 282 ? -8.858 0.992 22.374 1.00 98.88 282 ASP A N 1
ATOM 2182 C CA . ASP A 1 282 ? -9.780 1.500 23.391 1.00 98.88 282 ASP A CA 1
ATOM 2183 C C . ASP A 1 282 ? -9.218 2.732 24.122 1.00 98.88 282 ASP A C 1
ATOM 2185 O O . ASP A 1 282 ? -9.946 3.708 24.317 1.00 98.88 282 ASP A O 1
ATOM 2189 N N . ASN A 1 283 ? -7.933 2.726 24.500 1.00 98.75 283 ASN A N 1
ATOM 2190 C CA . ASN A 1 283 ? -7.303 3.887 25.135 1.00 98.75 283 ASN A CA 1
ATOM 2191 C C . ASN A 1 283 ? -7.173 5.063 24.164 1.00 98.75 283 ASN A C 1
ATOM 2193 O O . ASN A 1 283 ? -7.410 6.206 24.552 1.00 98.75 283 ASN A O 1
ATOM 2197 N N . PHE A 1 284 ? -6.836 4.801 22.899 1.00 98.75 284 PHE A N 1
ATOM 2198 C CA . PHE A 1 284 ? -6.782 5.835 21.872 1.00 98.75 284 PHE A CA 1
ATOM 2199 C C . PHE A 1 284 ? -8.143 6.521 21.686 1.00 98.75 284 PHE A C 1
ATOM 2201 O O . PHE A 1 284 ? -8.223 7.752 21.700 1.00 98.75 284 PHE A O 1
ATOM 2208 N N . VAL A 1 285 ? -9.211 5.728 21.567 1.00 98.75 285 VAL A N 1
ATOM 2209 C CA . VAL A 1 285 ? -10.598 6.196 21.453 1.00 98.75 285 VAL A CA 1
ATOM 2210 C C . VAL A 1 285 ? -10.994 7.049 22.660 1.00 98.75 285 VAL A C 1
ATOM 2212 O O . VAL A 1 285 ? -11.517 8.150 22.487 1.00 98.75 285 VAL A O 1
ATOM 2215 N N . GLU A 1 286 ? -10.709 6.576 23.876 1.00 98.38 286 GLU A N 1
ATOM 2216 C CA . GLU A 1 286 ? -11.021 7.284 25.122 1.00 98.38 286 GLU A CA 1
ATOM 2217 C C . GLU A 1 286 ? -10.242 8.604 25.238 1.00 98.38 286 GLU A C 1
ATOM 2219 O O . GLU A 1 286 ? -10.833 9.662 25.452 1.00 98.38 286 GLU A O 1
ATOM 2224 N N . LYS A 1 287 ? -8.923 8.574 25.020 1.00 97.94 287 LYS A N 1
ATOM 2225 C CA . LYS A 1 287 ? -8.035 9.740 25.145 1.00 97.94 287 LYS A CA 1
ATOM 2226 C C . LYS A 1 287 ? -8.357 10.844 24.136 1.00 97.94 287 LYS A C 1
ATOM 2228 O O . LYS A 1 287 ? -8.263 12.023 24.476 1.00 97.94 287 LYS A O 1
ATOM 2233 N N . ASN A 1 288 ? -8.737 10.472 22.914 1.00 97.50 288 ASN A N 1
ATOM 2234 C CA . ASN A 1 288 ? -9.126 11.420 21.868 1.00 97.50 288 ASN A CA 1
ATOM 2235 C C . ASN A 1 288 ? -10.616 11.794 21.922 1.00 97.50 288 ASN A C 1
ATOM 2237 O O . ASN A 1 288 ? -11.070 12.601 21.116 1.00 97.50 288 ASN A O 1
ATOM 2241 N N . ASN A 1 289 ? -11.372 11.266 22.893 1.00 97.56 289 ASN A N 1
ATOM 2242 C CA . ASN A 1 289 ? -12.812 11.485 23.047 1.00 97.56 289 ASN A CA 1
ATOM 2243 C C . ASN A 1 289 ? -13.606 11.171 21.767 1.00 97.56 289 ASN A C 1
ATOM 2245 O O . ASN A 1 289 ? -14.570 11.873 21.438 1.00 97.56 289 ASN A O 1
ATOM 2249 N N . LEU A 1 290 ? -13.218 10.120 21.041 1.00 98.00 290 LEU A N 1
ATOM 2250 C CA . LEU A 1 290 ? -13.910 9.727 19.818 1.00 98.00 290 LEU A CA 1
ATOM 2251 C C . LEU A 1 290 ? -15.316 9.232 20.160 1.00 98.00 290 LEU A C 1
ATOM 2253 O O . LEU A 1 290 ? -15.505 8.343 20.987 1.00 98.00 290 LEU A O 1
ATOM 2257 N N . GLN A 1 291 ? -16.315 9.823 19.509 1.00 97.50 291 GLN A N 1
ATOM 2258 C CA . GLN A 1 291 ? -17.726 9.480 19.726 1.00 97.50 291 GLN A CA 1
ATOM 2259 C C . GLN A 1 291 ? -18.205 8.343 18.815 1.00 97.50 291 GLN A C 1
ATOM 2261 O O . GLN A 1 291 ? -19.351 7.909 18.919 1.00 97.50 291 GLN A O 1
ATOM 2266 N N . ARG A 1 292 ? -17.344 7.895 17.898 1.00 97.75 292 ARG A N 1
ATOM 2267 C CA . ARG A 1 292 ? -17.607 6.833 16.931 1.00 97.75 292 ARG A CA 1
ATOM 2268 C C . ARG A 1 292 ? -16.298 6.267 16.391 1.00 97.75 292 ARG A C 1
ATOM 2270 O O . ARG A 1 292 ? -15.298 6.977 16.331 1.00 97.75 292 ARG A O 1
ATOM 2277 N N . VAL A 1 293 ? -16.357 5.016 15.955 1.00 98.62 293 VAL A N 1
ATOM 2278 C CA . VAL A 1 293 ? -15.393 4.379 15.055 1.00 98.62 293 VAL A CA 1
ATOM 2279 C C . VAL A 1 293 ? -16.226 3.563 14.079 1.00 98.62 293 VAL A C 1
ATOM 2281 O O . VAL A 1 293 ? -17.039 2.750 14.511 1.00 98.62 293 VAL A O 1
ATOM 2284 N N . ASP A 1 294 ? -16.076 3.818 12.786 1.00 98.62 294 ASP A N 1
ATOM 2285 C CA . ASP A 1 294 ? -16.938 3.247 11.749 1.00 98.62 294 ASP A CA 1
ATOM 2286 C C . ASP A 1 294 ? -16.249 2.156 10.939 1.00 98.62 294 ASP A C 1
ATOM 2288 O O . ASP A 1 294 ? -16.916 1.243 10.456 1.00 98.62 294 ASP A O 1
ATOM 2292 N N . PHE A 1 295 ? -14.927 2.238 10.809 1.00 98.81 295 PHE A N 1
ATOM 2293 C CA . PHE A 1 295 ? -14.139 1.277 10.053 1.00 98.81 295 PHE A CA 1
ATOM 2294 C C . PHE A 1 295 ? -12.778 1.058 10.714 1.00 98.81 295 PHE A C 1
ATOM 2296 O O . PHE A 1 295 ? -12.136 2.016 11.146 1.00 98.81 295 PHE A O 1
ATOM 2303 N N . ILE A 1 296 ? -12.324 -0.192 10.764 1.00 98.81 296 ILE A N 1
ATOM 2304 C CA . ILE A 1 296 ? -10.961 -0.563 11.147 1.00 98.81 296 ILE A CA 1
ATOM 2305 C C . ILE A 1 296 ? -10.372 -1.434 10.035 1.00 98.81 296 ILE A C 1
ATOM 2307 O O . ILE A 1 296 ? -10.819 -2.562 9.812 1.00 98.81 296 ILE A O 1
ATOM 2311 N N . LYS A 1 297 ? -9.348 -0.911 9.358 1.00 98.50 297 LYS A N 1
ATOM 2312 C CA . LYS A 1 297 ? -8.434 -1.710 8.535 1.00 98.50 297 LYS A CA 1
ATOM 2313 C C . LYS A 1 297 ? -7.279 -2.156 9.422 1.00 98.50 297 LYS A C 1
ATOM 2315 O O . LYS A 1 297 ? -6.764 -1.328 10.168 1.00 98.50 297 LYS A O 1
ATOM 2320 N N . ALA A 1 298 ? -6.837 -3.408 9.317 1.00 98.00 298 ALA A N 1
ATOM 2321 C CA . ALA A 1 298 ? -5.592 -3.826 9.951 1.00 98.00 298 ALA A CA 1
ATOM 2322 C C . ALA A 1 298 ? -4.731 -4.731 9.074 1.00 98.00 298 ALA A C 1
ATOM 2324 O O . ALA A 1 298 ? -5.162 -5.803 8.649 1.00 98.00 298 ALA A O 1
ATOM 2325 N N . ASP A 1 299 ? -3.497 -4.280 8.887 1.00 94.69 299 ASP A N 1
ATOM 2326 C CA . ASP A 1 299 ? -2.384 -5.017 8.305 1.00 94.69 299 ASP A CA 1
ATOM 2327 C C . ASP A 1 299 ? -1.127 -4.664 9.113 1.00 94.69 299 ASP A C 1
ATOM 2329 O O . ASP A 1 299 ? -0.406 -3.721 8.800 1.00 94.69 299 ASP A O 1
ATOM 2333 N N . ILE A 1 300 ? -0.964 -5.312 10.271 1.00 94.00 300 ILE A N 1
ATOM 2334 C CA . ILE A 1 300 ? 0.014 -4.919 11.307 1.00 94.00 300 ILE A CA 1
ATOM 2335 C C . ILE A 1 300 ? 0.957 -6.062 11.668 1.00 94.00 300 ILE A C 1
ATOM 2337 O O . ILE A 1 300 ? 1.434 -6.176 12.803 1.00 94.00 300 ILE A O 1
ATOM 2341 N N . GLU A 1 301 ? 1.219 -6.917 10.684 1.00 90.12 301 GLU A N 1
ATOM 2342 C CA . GLU A 1 301 ? 2.295 -7.900 10.705 1.00 90.12 301 GLU A CA 1
ATOM 2343 C C . GLU A 1 301 ? 2.272 -8.824 11.933 1.00 90.12 301 GLU A C 1
ATOM 2345 O O . GLU A 1 301 ? 3.310 -9.116 12.539 1.00 90.12 301 GLU A O 1
ATOM 2350 N N . GLY A 1 302 ? 1.090 -9.343 12.273 1.00 87.56 302 GLY A N 1
ATOM 2351 C CA . GLY A 1 302 ? 0.875 -10.358 13.311 1.00 87.56 302 GLY A CA 1
ATOM 2352 C C . GLY A 1 302 ? 0.311 -9.806 14.619 1.00 87.56 302 GLY A C 1
ATOM 2353 O O . GLY A 1 302 ? -0.131 -10.574 15.478 1.00 87.56 302 GLY A O 1
ATOM 2354 N N . ALA A 1 303 ? 0.277 -8.481 14.784 1.00 94.31 303 ALA A N 1
ATOM 2355 C CA . ALA A 1 303 ? -0.285 -7.848 15.973 1.00 94.31 303 ALA A CA 1
ATOM 2356 C C . ALA A 1 303 ? -1.826 -7.747 15.953 1.00 94.31 303 ALA A C 1
ATOM 2358 O O . ALA A 1 303 ? -2.410 -7.274 16.930 1.00 94.31 303 ALA A O 1
ATOM 2359 N N . GLU A 1 304 ? -2.512 -8.222 14.905 1.00 97.38 304 GLU A N 1
ATOM 2360 C CA . GLU A 1 304 ? -3.963 -8.071 14.707 1.00 97.38 304 GLU A CA 1
ATOM 2361 C C . GLU A 1 304 ? -4.757 -8.579 15.914 1.00 97.38 304 GLU A C 1
ATOM 2363 O O . GLU A 1 304 ? -5.667 -7.914 16.406 1.00 97.38 304 GLU A O 1
ATOM 2368 N N . ARG A 1 305 ? -4.366 -9.730 16.468 1.00 97.00 305 ARG A N 1
ATOM 2369 C CA . ARG A 1 305 ? -5.032 -10.325 17.637 1.00 97.00 305 ARG A CA 1
ATOM 2370 C C . ARG A 1 305 ? -4.862 -9.483 18.894 1.00 97.00 305 ARG A C 1
ATOM 2372 O O . ARG A 1 305 ? -5.797 -9.365 19.683 1.00 97.00 305 ARG A O 1
ATOM 2379 N N . GLN A 1 306 ? -3.660 -8.948 19.108 1.00 97.50 306 GLN A N 1
ATOM 2380 C CA . GLN A 1 306 ? -3.371 -8.099 20.263 1.00 97.50 306 GLN A CA 1
ATOM 2381 C C . GLN A 1 306 ? -4.154 -6.788 20.135 1.00 97.50 306 GLN A C 1
ATOM 2383 O O . GLN A 1 306 ? -4.866 -6.403 21.057 1.00 97.50 306 GLN A O 1
ATOM 2388 N N . MET A 1 307 ? -4.132 -6.168 18.956 1.00 98.50 307 MET A N 1
ATOM 2389 C CA . MET A 1 307 ? -4.910 -4.969 18.650 1.00 98.50 307 MET A CA 1
ATOM 2390 C C . MET A 1 307 ? -6.419 -5.189 18.855 1.00 98.50 307 MET A C 1
ATOM 2392 O O . MET A 1 307 ? -7.050 -4.396 19.550 1.00 98.50 307 MET A O 1
ATOM 2396 N N . LEU A 1 308 ? -6.990 -6.308 18.386 1.00 98.75 308 LEU A N 1
ATOM 2397 C CA . LEU A 1 308 ? -8.400 -6.650 18.622 1.00 98.75 308 LEU A CA 1
ATOM 2398 C C . LEU A 1 308 ? -8.729 -6.829 20.114 1.00 98.75 308 LEU A C 1
ATOM 2400 O O . LEU A 1 308 ? -9.776 -6.374 20.579 1.00 98.75 308 LEU A O 1
ATOM 2404 N N . ARG A 1 309 ? -7.839 -7.452 20.902 1.00 98.69 309 ARG A N 1
ATOM 2405 C CA . ARG A 1 309 ? -8.011 -7.560 22.365 1.00 98.69 309 ARG A CA 1
ATOM 2406 C C . ARG A 1 309 ? -7.976 -6.193 23.047 1.00 98.69 309 ARG A C 1
ATOM 2408 O O . ARG A 1 309 ? -8.739 -5.985 23.993 1.00 98.69 309 ARG A O 1
ATOM 2415 N N . GLY A 1 310 ? -7.146 -5.279 22.546 1.00 98.69 310 GLY A N 1
ATOM 2416 C CA . GLY A 1 310 ? -7.095 -3.870 22.939 1.00 98.69 310 GLY A CA 1
ATOM 2417 C C . GLY A 1 310 ? -8.236 -3.006 22.384 1.00 98.69 310 GLY A C 1
ATOM 2418 O O . GLY A 1 310 ? -8.309 -1.830 22.727 1.00 98.69 310 GLY A O 1
ATOM 2419 N N . ALA A 1 311 ? -9.124 -3.562 21.552 1.00 98.75 311 ALA A N 1
ATOM 2420 C CA . ALA A 1 311 ? -10.252 -2.869 20.922 1.00 98.75 311 ALA A CA 1
ATOM 2421 C C . ALA A 1 311 ? -11.626 -3.356 21.417 1.00 98.75 311 ALA A C 1
ATOM 2423 O O . ALA A 1 311 ? -12.656 -3.009 20.837 1.00 98.75 311 ALA A O 1
ATOM 2424 N N . ARG A 1 312 ? -11.687 -4.200 22.455 1.00 98.62 312 ARG A N 1
ATOM 2425 C CA . ARG A 1 312 ? -12.928 -4.880 22.873 1.00 98.62 312 ARG A CA 1
ATOM 2426 C C . ARG A 1 312 ? -14.078 -3.919 23.176 1.00 98.62 312 ARG A C 1
ATOM 2428 O O . ARG A 1 312 ? -15.214 -4.212 22.802 1.00 98.62 312 ARG A O 1
ATOM 2435 N N . LYS A 1 313 ? -13.826 -2.788 23.848 1.00 98.69 313 LYS A N 1
ATOM 2436 C CA . LYS A 1 313 ? -14.883 -1.801 24.133 1.00 98.69 313 LYS A CA 1
ATOM 2437 C C . LYS A 1 313 ? -15.335 -1.115 22.847 1.00 98.69 313 LYS A C 1
ATOM 2439 O O . LYS A 1 313 ? -16.533 -0.934 22.660 1.00 98.69 313 LYS A O 1
ATOM 2444 N N . THR A 1 314 ? -14.405 -0.780 21.960 1.00 98.81 314 THR A N 1
ATOM 2445 C CA . THR A 1 314 ? -14.670 -0.161 20.654 1.00 98.81 314 THR A CA 1
ATOM 2446 C C . THR A 1 314 ? -15.521 -1.076 19.770 1.00 98.81 314 THR A C 1
ATOM 2448 O O . THR A 1 314 ? -16.575 -0.663 19.286 1.00 98.81 314 THR A O 1
ATOM 2451 N N . LEU A 1 315 ? -15.139 -2.352 19.649 1.00 98.81 315 LEU A N 1
ATOM 2452 C CA . LEU A 1 315 ? -15.881 -3.382 18.913 1.00 98.81 315 LEU A CA 1
ATOM 2453 C C . LEU A 1 315 ? -17.305 -3.571 19.449 1.00 98.81 315 LEU A C 1
ATOM 2455 O O . LEU A 1 315 ? -18.244 -3.759 18.674 1.00 98.81 315 LEU A O 1
ATOM 2459 N N . LYS A 1 316 ? -17.469 -3.504 20.774 1.00 98.50 316 LYS A N 1
ATOM 2460 C CA . LYS A 1 316 ? -18.764 -3.632 21.445 1.00 98.50 316 LYS A CA 1
ATOM 2461 C C . LYS A 1 316 ? -19.651 -2.398 21.283 1.00 98.50 316 LYS A C 1
ATOM 2463 O O . LYS A 1 316 ? -20.846 -2.541 21.048 1.00 98.50 316 LYS A O 1
ATOM 2468 N N . ASN A 1 317 ? -19.090 -1.207 21.469 1.00 97.94 317 ASN A N 1
ATOM 2469 C CA . ASN A 1 317 ? -19.864 0.028 21.598 1.00 97.94 317 ASN A CA 1
ATOM 2470 C C . ASN A 1 317 ? -20.156 0.691 20.251 1.00 97.94 317 ASN A C 1
ATOM 2472 O O . ASN A 1 317 ? -21.213 1.299 20.103 1.00 97.94 317 ASN A O 1
ATOM 2476 N N . PHE A 1 318 ? -19.230 0.596 19.294 1.00 98.38 318 PHE A N 1
ATOM 2477 C CA . PHE A 1 318 ? -19.354 1.261 17.993 1.00 98.38 318 PHE A CA 1
ATOM 2478 C C . PHE A 1 318 ? -19.579 0.297 16.833 1.00 98.38 318 PHE A C 1
ATOM 2480 O O . PHE A 1 318 ? -20.113 0.718 15.813 1.00 98.38 318 PHE A O 1
ATOM 2487 N N . ALA A 1 319 ? -19.238 -0.983 17.010 1.00 98.38 319 ALA A N 1
ATOM 2488 C CA . ALA A 1 319 ? -19.407 -2.019 15.995 1.00 98.38 319 ALA A CA 1
ATOM 2489 C C . ALA A 1 319 ? -18.869 -1.620 14.594 1.00 98.38 319 ALA A C 1
ATOM 2491 O O . ALA A 1 319 ? -19.621 -1.701 13.617 1.00 98.38 319 ALA A O 1
ATOM 2492 N N . PRO A 1 320 ? -17.607 -1.147 14.482 1.00 98.56 320 PRO A N 1
ATOM 2493 C CA . PRO A 1 320 ? -17.038 -0.745 13.198 1.00 98.56 320 PRO A CA 1
ATOM 2494 C C . PRO A 1 320 ? -17.016 -1.898 12.194 1.00 98.56 320 PRO A C 1
ATOM 2496 O O . PRO A 1 320 ? -16.865 -3.060 12.563 1.00 98.56 320 PRO A O 1
ATOM 2499 N N . GLN A 1 321 ? -17.084 -1.576 10.906 1.00 98.75 321 GLN A N 1
ATOM 2500 C CA . GLN A 1 321 ? -16.720 -2.532 9.864 1.00 98.75 321 GLN A CA 1
ATOM 2501 C C . GLN A 1 321 ? -15.233 -2.886 9.988 1.00 98.75 321 GLN A C 1
ATOM 2503 O O . GLN A 1 321 ? -14.405 -2.013 10.250 1.00 98.75 321 GLN A O 1
ATOM 2508 N N . LEU A 1 322 ? -14.889 -4.160 9.820 1.00 98.75 322 LEU A N 1
ATOM 2509 C CA . LEU A 1 322 ? -13.530 -4.673 9.984 1.00 98.75 322 LEU A CA 1
ATOM 2510 C C . LEU A 1 322 ? -13.023 -5.255 8.669 1.00 98.75 322 LEU A C 1
ATOM 2512 O O . LEU A 1 322 ? -13.733 -6.038 8.039 1.00 98.75 322 LEU A O 1
ATOM 2516 N N . SER A 1 323 ? -11.784 -4.926 8.312 1.00 98.31 323 SER A N 1
ATOM 2517 C CA . SER A 1 323 ? -11.042 -5.513 7.193 1.00 98.31 323 SER A CA 1
ATOM 2518 C C . SER A 1 323 ? -9.623 -5.846 7.654 1.00 98.31 323 SER A C 1
ATOM 2520 O O . SER A 1 323 ? -8.800 -4.949 7.838 1.00 98.31 323 SER A O 1
ATOM 2522 N N . LEU A 1 324 ? -9.362 -7.125 7.936 1.00 98.19 324 LEU A N 1
ATOM 2523 C CA . LEU A 1 324 ? -8.173 -7.578 8.672 1.00 98.19 324 LEU A CA 1
ATOM 2524 C C . LEU A 1 324 ? -7.407 -8.650 7.889 1.00 98.19 324 LEU A C 1
ATOM 2526 O O . LEU A 1 324 ? -8.015 -9.602 7.395 1.00 98.19 324 LEU A O 1
ATOM 2530 N N . CYS A 1 325 ? -6.081 -8.548 7.822 1.00 95.75 325 CYS A N 1
ATOM 2531 C CA . CYS A 1 325 ? -5.218 -9.585 7.248 1.00 95.75 325 CYS A CA 1
ATOM 2532 C C . CYS A 1 325 ? -5.224 -10.872 8.099 1.00 95.75 325 CYS A C 1
ATOM 2534 O O . CYS A 1 325 ? -5.212 -10.817 9.325 1.00 95.75 325 CYS A O 1
ATOM 2536 N N . THR A 1 326 ? -5.254 -12.049 7.457 1.00 95.19 326 THR A N 1
ATOM 2537 C CA . THR A 1 326 ? -5.391 -13.363 8.133 1.00 95.19 326 THR A CA 1
ATOM 2538 C C . THR A 1 326 ? -4.244 -14.339 7.852 1.00 95.19 326 THR A C 1
ATOM 2540 O O . THR A 1 326 ? -4.428 -15.551 7.978 1.00 95.19 326 THR A O 1
ATOM 2543 N N . TYR A 1 327 ? -3.102 -13.863 7.359 1.00 91.81 327 TYR A N 1
ATOM 2544 C CA . TYR A 1 327 ? -2.001 -14.716 6.885 1.00 91.81 327 TYR A CA 1
ATOM 2545 C C . TYR A 1 327 ? -0.726 -14.597 7.721 1.00 91.81 327 TYR A C 1
ATOM 2547 O O . TYR A 1 327 ? 0.289 -15.206 7.376 1.00 91.81 327 TYR A O 1
ATOM 2555 N N . HIS A 1 328 ? -0.751 -13.837 8.814 1.00 89.56 328 HIS A N 1
ATOM 2556 C CA . HIS A 1 328 ? 0.446 -13.577 9.598 1.00 89.56 328 HIS A CA 1
ATOM 2557 C C . HIS A 1 328 ? 0.756 -14.712 10.577 1.00 89.56 328 HIS A C 1
ATOM 2559 O O . HIS A 1 328 ? 1.918 -15.099 10.740 1.00 89.56 328 HIS A O 1
ATOM 2565 N N . CYS A 1 329 ? -0.272 -15.308 11.166 1.00 89.12 329 CYS A N 1
ATOM 2566 C CA . CYS A 1 329 ? -0.147 -16.411 12.102 1.00 89.12 329 CYS A CA 1
ATOM 2567 C C . CYS A 1 329 ? -1.139 -17.534 11.744 1.00 89.12 329 CYS A C 1
ATOM 2569 O O . CYS A 1 329 ? -2.251 -17.297 11.278 1.00 89.12 329 CYS A O 1
ATOM 2571 N N . PHE A 1 330 ? -0.734 -18.791 11.959 1.00 89.44 330 PHE A N 1
ATOM 2572 C CA . PHE A 1 330 ? -1.423 -19.973 11.407 1.00 89.44 330 PHE A CA 1
ATOM 2573 C C . PHE A 1 330 ? -2.898 -20.118 11.830 1.00 89.44 330 PHE A C 1
ATOM 2575 O O . PHE A 1 330 ? -3.697 -20.691 11.095 1.00 89.44 330 PHE A O 1
ATOM 2582 N N . ASP A 1 331 ? -3.251 -19.625 13.015 1.00 92.81 331 ASP A N 1
ATOM 2583 C CA . ASP A 1 331 ? -4.584 -19.666 13.623 1.00 92.81 331 ASP A CA 1
ATOM 2584 C C . ASP A 1 331 ? -5.307 -18.304 13.605 1.00 92.81 331 ASP A C 1
ATOM 2586 O O . ASP A 1 331 ? -6.254 -18.114 14.368 1.00 92.81 331 ASP A O 1
ATOM 2590 N N . ASP A 1 332 ? -4.893 -17.357 12.748 1.00 93.12 332 ASP A N 1
ATOM 2591 C CA . ASP A 1 332 ? -5.468 -16.000 12.685 1.00 93.12 332 ASP A CA 1
ATOM 2592 C C . ASP A 1 332 ? -6.978 -16.023 12.472 1.00 93.12 332 ASP A C 1
ATOM 2594 O O . ASP A 1 332 ? -7.721 -15.362 13.194 1.00 93.12 332 ASP A O 1
ATOM 2598 N N . ILE A 1 333 ? -7.431 -16.846 11.528 1.00 95.19 333 ILE A N 1
ATOM 2599 C CA . ILE A 1 333 ? -8.847 -17.019 11.192 1.00 95.19 333 ILE A CA 1
ATOM 2600 C C . ILE A 1 333 ? -9.675 -17.366 12.438 1.00 95.19 333 ILE A C 1
ATOM 2602 O O . ILE A 1 333 ? -10.662 -16.689 12.731 1.00 95.19 333 ILE A O 1
ATOM 2606 N N . SER A 1 334 ? -9.272 -18.396 13.189 1.00 97.00 334 SER A N 1
ATOM 2607 C CA . SER A 1 334 ? -9.994 -18.826 14.390 1.00 97.00 334 SER A CA 1
ATOM 2608 C C . SER A 1 334 ? -9.857 -17.819 15.528 1.00 97.00 334 SER A C 1
ATOM 2610 O O . SER A 1 334 ? -10.858 -17.394 16.095 1.00 97.00 334 SER A O 1
ATOM 2612 N N . ALA A 1 335 ? -8.631 -17.385 15.829 1.00 97.38 335 ALA A N 1
ATOM 2613 C CA . ALA A 1 335 ? -8.362 -16.550 16.992 1.00 97.38 335 ALA A CA 1
ATOM 2614 C C . ALA A 1 335 ? -9.014 -15.167 16.875 1.00 97.38 335 ALA A C 1
ATOM 2616 O O . ALA A 1 335 ? -9.587 -14.678 17.848 1.00 97.38 335 ALA A O 1
ATOM 2617 N N . MET A 1 336 ? -8.946 -14.528 15.702 1.00 98.19 336 MET A N 1
ATOM 2618 C CA . MET A 1 336 ? -9.577 -13.223 15.499 1.00 98.19 336 MET A CA 1
ATOM 2619 C C . MET A 1 336 ? -11.099 -13.324 15.538 1.00 98.19 336 MET A C 1
ATOM 2621 O O . MET A 1 336 ? -11.740 -12.468 16.139 1.00 98.19 336 MET A O 1
ATOM 2625 N N . THR A 1 337 ? -11.674 -14.385 14.971 1.00 98.56 337 THR A N 1
ATOM 2626 C CA . THR A 1 337 ? -13.122 -14.628 15.029 1.00 98.56 337 THR A CA 1
ATOM 2627 C C . THR A 1 337 ? -13.627 -14.769 16.447 1.00 98.56 337 THR A C 1
ATOM 2629 O O . THR A 1 337 ? -14.601 -14.107 16.804 1.00 98.56 337 THR A O 1
ATOM 2632 N N . ASP A 1 338 ? -12.939 -15.562 17.266 1.00 98.50 338 ASP A N 1
ATOM 2633 C CA . ASP A 1 338 ? -13.300 -15.728 18.670 1.00 98.50 338 ASP A CA 1
ATOM 2634 C C . ASP A 1 338 ? -13.245 -14.378 19.399 1.00 98.50 338 ASP A C 1
ATOM 2636 O O . ASP A 1 338 ? -14.217 -13.989 20.040 1.00 98.50 338 ASP A O 1
ATOM 2640 N N . ILE A 1 339 ? -12.170 -13.597 19.222 1.00 98.62 339 ILE A N 1
ATOM 2641 C CA . ILE A 1 339 ? -12.031 -12.275 19.860 1.00 98.62 339 ILE A CA 1
ATOM 2642 C C . ILE A 1 339 ? -13.145 -11.307 19.420 1.00 98.62 339 ILE A C 1
ATOM 2644 O O . ILE A 1 339 ? -13.700 -10.591 20.258 1.00 98.62 339 ILE A O 1
ATOM 2648 N N . ILE A 1 340 ? -13.474 -11.270 18.124 1.00 98.75 340 ILE A N 1
ATOM 2649 C CA . ILE A 1 340 ? -14.508 -10.386 17.565 1.00 98.75 340 ILE A CA 1
ATOM 2650 C C . ILE A 1 340 ? -15.888 -10.759 18.123 1.00 98.75 340 ILE A C 1
ATOM 2652 O O . ILE A 1 340 ? -16.609 -9.884 18.608 1.00 98.75 340 ILE A O 1
ATOM 2656 N N . LEU A 1 341 ? -16.244 -12.048 18.105 1.00 98.69 341 LEU A N 1
ATOM 2657 C CA . LEU A 1 341 ? -17.548 -12.531 18.571 1.00 98.69 341 LEU A CA 1
ATOM 2658 C C . LEU A 1 341 ? -17.689 -12.482 20.098 1.00 98.69 341 LEU A C 1
ATOM 2660 O O . LEU A 1 341 ? -18.783 -12.227 20.601 1.00 98.69 341 LEU A O 1
ATOM 2664 N N . GLU A 1 342 ? -16.597 -12.663 20.846 1.00 98.56 342 GLU A N 1
ATOM 2665 C CA . GLU A 1 342 ? -16.558 -12.422 22.293 1.00 98.56 342 GLU A CA 1
ATOM 2666 C C . GLU A 1 342 ? -16.850 -10.953 22.629 1.00 98.56 342 GLU A C 1
ATOM 2668 O O . GLU A 1 342 ? -17.571 -10.664 23.588 1.00 98.56 342 GLU A O 1
ATOM 2673 N N . ALA A 1 343 ? -16.290 -10.015 21.857 1.00 98.44 343 ALA A N 1
ATOM 2674 C CA . ALA A 1 343 ? -16.516 -8.587 22.063 1.00 98.44 343 ALA A CA 1
ATOM 2675 C C . ALA A 1 343 ? -17.944 -8.173 21.672 1.00 98.44 343 ALA A C 1
ATOM 2677 O O . ALA A 1 343 ? -18.578 -7.384 22.382 1.00 98.44 343 ALA A O 1
ATOM 2678 N N . ASN A 1 344 ? -18.454 -8.707 20.559 1.00 98.50 344 ASN A N 1
ATOM 2679 C CA . ASN A 1 344 ? -19.799 -8.441 20.069 1.00 98.50 344 ASN A CA 1
ATOM 2680 C C . ASN A 1 344 ? -20.333 -9.628 19.233 1.00 98.50 344 ASN A C 1
ATOM 2682 O O . ASN A 1 344 ? -19.942 -9.794 18.077 1.00 98.50 344 ASN A O 1
ATOM 2686 N N . PRO A 1 345 ? -21.280 -10.427 19.763 1.00 98.25 345 PRO A N 1
ATOM 2687 C CA . PRO A 1 345 ? -21.773 -11.628 19.084 1.00 98.25 345 PRO A CA 1
ATOM 2688 C C . PRO A 1 345 ? -22.658 -11.336 17.862 1.00 98.25 345 PRO A C 1
ATOM 2690 O O . PRO A 1 345 ? -23.073 -12.270 17.181 1.00 98.25 345 PRO A O 1
ATOM 2693 N N . ASN A 1 346 ? -22.973 -10.066 17.584 1.00 98.38 346 ASN A N 1
ATOM 2694 C CA . ASN A 1 346 ? -23.796 -9.676 16.438 1.00 98.38 346 ASN A CA 1
ATOM 2695 C C . ASN A 1 346 ? -22.988 -9.489 15.145 1.00 98.38 346 ASN A C 1
ATOM 2697 O O . ASN A 1 346 ? -23.587 -9.229 14.100 1.00 98.38 346 ASN A O 1
ATOM 2701 N N . TYR A 1 347 ? -21.655 -9.585 15.193 1.00 98.62 347 TYR A N 1
ATOM 2702 C CA . TYR A 1 347 ? -20.842 -9.520 13.982 1.00 98.62 347 TYR A CA 1
ATOM 2703 C C . TYR A 1 347 ? -21.147 -10.695 13.052 1.00 98.62 347 TYR A C 1
ATOM 2705 O O . TYR A 1 347 ? -21.107 -11.861 13.443 1.00 98.62 347 TYR A O 1
ATOM 2713 N N . LYS A 1 348 ? -21.379 -10.377 11.781 1.00 98.31 348 LYS A N 1
ATOM 2714 C CA . LYS A 1 348 ? -21.234 -11.312 10.670 1.00 98.31 348 LYS A CA 1
ATOM 2715 C C . LYS A 1 348 ? -19.789 -11.276 10.212 1.00 98.31 348 LYS A C 1
ATOM 2717 O O . LYS A 1 348 ? -19.211 -10.199 10.123 1.00 98.31 348 LYS A O 1
ATOM 2722 N N . ILE A 1 349 ? -19.218 -12.446 9.943 1.00 98.31 349 ILE A N 1
ATOM 2723 C CA . ILE A 1 349 ? -17.816 -12.599 9.547 1.00 98.31 349 ILE A CA 1
ATOM 2724 C C . ILE A 1 349 ? -17.760 -13.403 8.251 1.00 98.31 349 ILE A C 1
ATOM 2726 O O . ILE A 1 349 ? -18.367 -14.470 8.144 1.00 98.31 349 ILE A O 1
ATOM 2730 N N . VAL A 1 350 ? -17.021 -12.888 7.273 1.00 97.75 350 VAL A N 1
ATOM 2731 C CA . VAL A 1 350 ? -16.756 -13.529 5.984 1.00 97.75 350 VAL A CA 1
ATOM 2732 C C . VAL A 1 350 ? -15.258 -13.505 5.716 1.00 97.75 350 VAL A C 1
ATOM 2734 O O . VAL A 1 350 ? -14.562 -12.563 6.079 1.00 97.75 350 VAL A O 1
ATOM 2737 N N . TYR A 1 351 ? -14.768 -14.539 5.041 1.00 96.69 351 TYR A N 1
ATOM 2738 C CA . TYR A 1 351 ? -13.377 -14.641 4.620 1.00 96.69 351 TYR A CA 1
ATOM 2739 C C . TYR A 1 351 ? -13.308 -14.669 3.105 1.00 96.69 351 TYR A C 1
ATOM 2741 O O . TYR A 1 351 ? -14.071 -15.393 2.461 1.00 96.69 351 TYR A O 1
ATOM 2749 N N . ALA A 1 352 ? -12.377 -13.909 2.547 1.00 94.56 352 ALA A N 1
ATOM 2750 C CA . ALA A 1 352 ? -12.049 -13.967 1.133 1.00 94.56 352 ALA A CA 1
ATOM 2751 C C . ALA A 1 352 ? -10.581 -13.580 0.940 1.00 94.56 352 ALA A C 1
ATOM 2753 O O . ALA A 1 352 ? -10.057 -12.728 1.659 1.00 94.56 352 ALA A O 1
ATOM 2754 N N . TRP A 1 353 ? -9.916 -14.213 -0.029 1.00 93.19 353 TRP A N 1
ATOM 2755 C CA . TRP A 1 353 ? -8.464 -14.108 -0.217 1.00 93.19 353 TRP A CA 1
ATOM 2756 C C . TRP A 1 353 ? -7.712 -14.402 1.088 1.00 93.19 353 TRP A C 1
ATOM 2758 O O . TRP A 1 353 ? -7.925 -15.456 1.687 1.00 93.19 353 TRP A O 1
ATOM 2768 N N . LYS A 1 354 ? -6.845 -13.486 1.528 1.00 94.62 354 LYS A N 1
ATOM 2769 C CA . LYS A 1 354 ? -6.082 -13.586 2.773 1.00 94.62 354 LYS A CA 1
ATOM 2770 C C . LYS A 1 354 ? -6.618 -12.613 3.838 1.00 94.62 354 LYS A C 1
ATOM 2772 O O . LYS A 1 354 ? -5.838 -12.077 4.624 1.00 94.62 354 LYS A O 1
ATOM 2777 N N . LYS A 1 355 ? -7.930 -12.336 3.827 1.00 95.75 355 LYS A N 1
ATOM 2778 C CA . LYS A 1 355 ? -8.568 -11.324 4.680 1.00 95.75 355 LYS A CA 1
ATOM 2779 C C . LYS A 1 355 ? -9.867 -11.805 5.333 1.00 95.75 355 LYS A C 1
ATOM 2781 O O . LYS A 1 355 ? -10.609 -12.624 4.783 1.00 95.75 355 LYS A O 1
ATOM 2786 N N . LEU A 1 356 ? -10.133 -11.248 6.513 1.00 97.81 356 LEU A N 1
ATOM 2787 C CA . LEU A 1 356 ? -11.366 -11.353 7.286 1.00 97.81 356 LEU A CA 1
ATOM 2788 C C . LEU A 1 356 ? -12.116 -10.025 7.177 1.00 97.81 356 LEU A C 1
ATOM 2790 O O . LEU A 1 356 ? -11.561 -8.967 7.471 1.00 97.81 356 LEU A O 1
ATOM 2794 N N . TYR A 1 357 ? -13.390 -10.109 6.810 1.00 98.50 357 TYR A N 1
ATOM 2795 C CA . TYR A 1 357 ? -14.324 -8.991 6.754 1.00 98.50 357 TYR A CA 1
ATOM 2796 C C . TYR A 1 357 ? -15.418 -9.203 7.792 1.00 98.50 357 TYR A C 1
ATOM 2798 O O . TYR A 1 357 ? -16.015 -10.282 7.833 1.00 98.50 357 TYR A O 1
ATOM 2806 N N . ALA A 1 358 ? -15.698 -8.200 8.622 1.00 98.50 358 ALA A N 1
ATOM 2807 C CA . ALA A 1 358 ? -16.770 -8.294 9.607 1.00 98.50 358 ALA A CA 1
ATOM 2808 C C . ALA A 1 358 ? -17.594 -7.015 9.722 1.00 98.50 358 ALA A C 1
ATOM 2810 O O . ALA A 1 358 ? -17.066 -5.912 9.636 1.00 98.50 358 ALA A O 1
ATOM 2811 N N . TRP A 1 359 ? -18.897 -7.163 9.944 1.00 98.38 359 TRP A N 1
ATOM 2812 C CA . TRP A 1 359 ? -19.818 -6.045 10.148 1.00 98.38 359 TRP A CA 1
ATOM 2813 C C . TRP A 1 359 ? -21.009 -6.466 11.011 1.00 98.38 359 TRP A C 1
ATOM 2815 O O . TRP A 1 359 ? -21.300 -7.653 11.151 1.00 98.38 359 TRP A O 1
ATOM 2825 N N . VAL A 1 360 ? -21.718 -5.492 11.578 1.00 97.69 360 VAL A N 1
ATOM 2826 C CA . VAL A 1 360 ? -23.018 -5.702 12.231 1.00 97.69 360 VAL A CA 1
ATOM 2827 C C . VAL A 1 360 ? -24.099 -5.093 11.341 1.00 97.69 360 VAL A C 1
ATOM 2829 O O . VAL A 1 360 ? -23.960 -3.955 10.891 1.00 97.69 360 VAL A O 1
ATOM 2832 N N . GLU A 1 361 ? -25.168 -5.842 11.063 1.00 88.50 361 GLU A N 1
ATOM 2833 C CA . GLU A 1 361 ? -26.319 -5.313 10.317 1.00 88.50 361 GLU A CA 1
ATOM 2834 C C . GLU A 1 361 ? -27.024 -4.219 11.127 1.00 88.50 361 GLU A C 1
ATOM 2836 O O . GLU A 1 361 ? -27.255 -4.383 12.327 1.00 88.50 361 GLU A O 1
ATOM 2841 N N . LYS A 1 362 ? -27.333 -3.101 10.466 1.00 70.38 362 LYS A N 1
ATOM 2842 C CA . LYS A 1 362 ? -28.018 -1.950 11.068 1.00 70.38 362 LYS A CA 1
ATOM 2843 C C . LYS A 1 362 ? -29.532 -2.056 10.960 1.00 70.38 362 LYS A C 1
ATOM 2845 O O . LYS A 1 362 ? -30.015 -2.536 9.910 1.00 70.38 362 LYS A O 1
#

Sequence (362 aa):
MKKTCLTFASNEKGKIYIYGTGKFGRAIKAYLYEYLEDILITGFIVSDGLKDVDTIEGIPVYNLSEVTFLEEDRIIVGADSWFFHDIIPNIICSKCRNVYVLNAAEKASALVVAKLKEKEICVSDDIIDCGSFKIPNLFLKAKDDMASLIIYALEFGDLVLPYLGDESMIDEGVYEYNDVNLESIPGGGVVLDCGANVGTFSARAAAMGLDVYAFEPAPVPIKWLEMTKKLYKDSIHIEKYALADYEGKTQFYLSDSSIGAGSIEDRGNKGEKIDVDVTTVDNFVEKNNLQRVDFIKADIEGAERQMLRGARKTLKNFAPQLSLCTYHCFDDISAMTDIILEANPNYKIVYAWKKLYAWVEK

Foldseek 3Di:
DPDAPQNLQQPPDAAEEEEDPDLQSLLSVLVNVVPDPPGDHQAYEYAPPPDPDQDDPNHGYDYLVVDQGDQRHAYEYEDDPVCCVPPVVSNVVSVHPHYHYHDQLSSLLSNLSSLCVVLVWDDDQFWTCLPLFIFGPCVNVCVVPSQLSNVVSLCCQAQRVVSSVHNPNHAQHHQADDPRHLLPADAQAEEEAALCQLPSVVRNNLSSNYAYEYEDQAPVSVVNVVSSCVRRPRSYHYHNAHEFQDWDKAWWAAAPRHRSLIASDPPVRPDDIDITTYAEPVVVCVVVVPPEHAEYEDDHQPRLLRNLNSCLQRCQPHVHKYKYFQPRDPCSVPSSVVSSCVSPVQWDWDDDRRIIIIGHDD

Secondary structure (DSSP, 8-state):
-PPPHHHHHT--SS-EEEE-SSHHHHHHHHHHHHH-TT--EEEEEE-TT----SEETTEEEEEGGG----TT-EEEE---GGGHHHHHHHHHHTT--EEEE--HHHHHHHHHHHHHHHTT-EE-SSEEE-SS-EEE-HHHHTTT-HHHHHHHHHHHHHHTGGGGT--TT-SS--S-BTTB-GGGSPTT-EEEEET-TTSHHHHHHHHTT-EEEEE---HHHHHHHHHHHHHHGGGEEEE-EEESSS-EEEEEE--SS-TT--BSS-SS--S-EEEEEEE-HHHHHHHTT-S---EEEE--TT-HHHHHHTTHHHHHHT--EEEEE--SSTTHHHHHHHHHHHH-TT-EEEEETTEEEEE---

pLDDT: mean 90.34, std 8.84, range [43.22, 98.88]

Radius of gyration: 23.15 Å; chains: 1; bounding box: 58×38×64 Å